Protein AF-A0A839IBA8-F1 (afdb_monomer_lite)

Structure (mmCIF, N/CA/C/O backbone):
data_AF-A0A839IBA8-F1
#
_entry.id   AF-A0A839IBA8-F1
#
loop_
_atom_site.group_PDB
_atom_site.id
_atom_site.type_symbol
_atom_site.label_atom_id
_atom_site.label_alt_id
_atom_site.label_comp_id
_atom_site.label_asym_id
_atom_site.label_entity_id
_atom_site.label_seq_id
_atom_site.pdbx_PDB_ins_code
_atom_site.Cartn_x
_atom_site.Cartn_y
_atom_site.Cartn_z
_atom_site.occupancy
_atom_site.B_iso_or_equiv
_atom_site.auth_seq_id
_atom_site.auth_comp_id
_atom_site.auth_asym_id
_atom_site.auth_atom_id
_atom_site.pdbx_PDB_model_num
ATOM 1 N N . MET A 1 1 ? -115.766 -55.587 79.132 1.00 39.53 1 MET A N 1
ATOM 2 C CA . MET A 1 1 ? -114.301 -55.764 79.047 1.00 39.53 1 MET A CA 1
ATOM 3 C C . MET A 1 1 ? -113.697 -54.434 78.648 1.00 39.53 1 MET A C 1
ATOM 5 O O . MET A 1 1 ? -114.126 -53.863 77.657 1.00 39.53 1 MET A O 1
ATOM 9 N N . SER A 1 2 ? -112.810 -53.914 79.489 1.00 44.91 2 SER A N 1
ATOM 10 C CA . SER A 1 2 ? -112.149 -52.614 79.373 1.00 44.91 2 SER A CA 1
ATOM 11 C C . SER A 1 2 ? -111.052 -52.616 78.312 1.00 44.91 2 SER A C 1
ATOM 13 O O . SER A 1 2 ? -110.230 -53.530 78.306 1.00 44.91 2 SER A O 1
ATOM 15 N N . VAL A 1 3 ? -110.950 -51.541 77.531 1.00 45.12 3 VAL A N 1
ATOM 16 C CA . VAL A 1 3 ? -109.664 -51.106 76.975 1.00 45.12 3 VAL A CA 1
ATOM 17 C C . VAL A 1 3 ? -109.461 -49.658 77.405 1.00 45.12 3 VAL A C 1
ATOM 19 O O . VAL A 1 3 ? -110.112 -48.747 76.907 1.00 45.12 3 VAL A O 1
ATOM 22 N N . LEU A 1 4 ? -108.601 -49.487 78.407 1.00 53.97 4 LEU A N 1
ATOM 23 C CA . LEU A 1 4 ? -107.910 -48.235 78.687 1.00 53.97 4 LEU A CA 1
ATOM 24 C C . LEU A 1 4 ? -106.866 -48.045 77.588 1.00 53.97 4 LEU A C 1
ATOM 26 O O . LEU A 1 4 ? -106.080 -48.962 77.346 1.00 53.97 4 LEU A O 1
ATOM 30 N N . GLN A 1 5 ? -106.790 -46.864 76.983 1.00 45.75 5 GLN A N 1
ATOM 31 C CA . GLN A 1 5 ? -105.544 -46.443 76.358 1.00 45.75 5 GLN A CA 1
ATOM 32 C C . GLN A 1 5 ? -105.326 -44.948 76.549 1.00 45.75 5 GLN A C 1
ATOM 34 O O . GLN A 1 5 ? -106.236 -44.139 76.410 1.00 45.75 5 GLN A O 1
ATOM 39 N N . ALA A 1 6 ? -104.111 -44.672 77.004 1.00 53.81 6 ALA A N 1
ATOM 40 C CA . ALA A 1 6 ? -103.672 -43.491 77.710 1.00 53.81 6 ALA A CA 1
ATOM 41 C C . ALA A 1 6 ? -103.631 -42.229 76.847 1.00 53.81 6 ALA A C 1
ATOM 43 O O . ALA A 1 6 ? -103.144 -42.249 75.716 1.00 53.81 6 ALA A O 1
ATOM 44 N N . ASP A 1 7 ? -104.034 -41.122 77.465 1.00 46.88 7 ASP A N 1
ATOM 45 C CA . ASP A 1 7 ? -103.697 -39.777 77.024 1.00 46.88 7 ASP A CA 1
ATOM 46 C C . ASP A 1 7 ? -102.174 -39.586 77.066 1.00 46.88 7 ASP A C 1
ATOM 48 O O . ASP A 1 7 ? -101.548 -39.622 78.129 1.00 46.88 7 ASP A O 1
ATOM 52 N N . VAL A 1 8 ? -101.565 -39.349 75.904 1.00 58.00 8 VAL A N 1
ATOM 53 C CA . VAL A 1 8 ? -100.200 -38.821 75.818 1.00 58.00 8 VAL A CA 1
ATOM 54 C C . VAL A 1 8 ? -100.295 -37.301 75.924 1.00 58.00 8 VAL A C 1
ATOM 56 O O . VAL A 1 8 ? -100.471 -36.593 74.934 1.00 58.00 8 VAL A O 1
ATOM 59 N N . LEU A 1 9 ? -100.199 -36.791 77.150 1.00 55.75 9 LEU A N 1
ATOM 60 C CA . LEU A 1 9 ? -100.051 -35.362 77.422 1.00 55.75 9 LEU A CA 1
ATOM 61 C C . LEU A 1 9 ? -98.625 -34.923 77.055 1.00 55.75 9 LEU A C 1
ATOM 63 O O . LEU A 1 9 ? -97.690 -35.061 77.843 1.00 55.75 9 LEU A O 1
ATOM 67 N N . ILE A 1 10 ? -98.460 -34.382 75.846 1.00 55.59 10 ILE A N 1
ATOM 68 C CA . ILE A 1 10 ? -97.259 -33.637 75.449 1.00 55.59 10 ILE A CA 1
ATOM 69 C C . ILE A 1 10 ? -97.262 -32.332 76.254 1.00 55.59 10 ILE A C 1
ATOM 71 O O . ILE A 1 10 ? -97.987 -31.395 75.928 1.00 55.59 10 ILE A O 1
ATOM 75 N N . LYS A 1 11 ? -96.511 -32.301 77.361 1.00 55.06 11 LYS A N 1
ATOM 76 C CA . LYS A 1 11 ? -96.562 -31.198 78.331 1.00 55.06 11 LYS A CA 1
ATOM 77 C C . LYS A 1 11 ? -95.602 -30.044 78.032 1.00 55.06 11 LYS A C 1
ATOM 79 O O . LYS A 1 11 ? -95.767 -28.987 78.626 1.00 55.06 11 LYS A O 1
ATOM 84 N N . GLU A 1 12 ? -94.643 -30.177 77.118 1.00 62.97 12 GLU A N 1
ATOM 85 C CA . GLU A 1 12 ? -93.673 -29.098 76.887 1.00 62.97 12 GLU A CA 1
ATOM 86 C C . GLU A 1 12 ? -93.369 -28.904 75.398 1.00 62.97 12 GLU A C 1
ATOM 88 O O . GLU A 1 12 ? -92.996 -29.837 74.687 1.00 62.97 12 GLU A O 1
ATOM 93 N N . LEU A 1 13 ? -93.567 -27.668 74.924 1.00 61.59 13 LEU A N 1
ATOM 94 C CA . LEU A 1 13 ? -93.134 -27.220 73.601 1.00 61.59 13 LEU A CA 1
ATOM 95 C C . LEU A 1 13 ? -91.601 -27.312 73.522 1.00 61.59 13 LEU A C 1
ATOM 97 O O . LEU A 1 13 ? -90.930 -26.877 74.463 1.00 61.59 13 LEU A O 1
ATOM 101 N N . PRO A 1 14 ? -91.023 -27.820 72.419 1.00 59.44 14 PRO A N 1
ATOM 102 C CA . PRO A 1 14 ? -89.578 -27.865 72.271 1.00 59.44 14 PRO A CA 1
ATOM 103 C C . PRO A 1 14 ? -89.031 -26.436 72.246 1.00 59.44 14 PRO A C 1
ATOM 105 O O . PRO A 1 14 ? -89.345 -25.647 71.352 1.00 59.44 14 PRO A O 1
ATOM 108 N N . GLN A 1 15 ? -88.208 -26.094 73.236 1.00 57.22 15 GLN A N 1
ATOM 109 C CA . GLN A 1 15 ? -87.452 -24.849 73.227 1.00 57.22 15 GLN A CA 1
ATOM 110 C C . GLN A 1 15 ? -86.402 -24.947 72.119 1.00 57.22 15 GLN A C 1
ATOM 112 O O . GLN A 1 15 ? -85.376 -25.611 72.264 1.00 57.22 15 GLN A O 1
ATOM 117 N N . ILE A 1 16 ? -86.675 -24.303 70.985 1.00 58.41 16 ILE A N 1
ATOM 118 C CA . ILE A 1 16 ? -85.678 -24.105 69.938 1.00 58.41 16 ILE A CA 1
ATOM 119 C C . ILE A 1 16 ? -84.682 -23.086 70.489 1.00 58.41 16 ILE A C 1
ATOM 121 O O . ILE A 1 16 ? -84.863 -21.876 70.360 1.00 58.41 16 ILE A O 1
ATOM 125 N N . ASN A 1 17 ? -83.631 -23.585 71.134 1.00 51.09 17 ASN A N 1
ATOM 126 C CA . ASN A 1 17 ? -82.451 -22.794 71.436 1.00 51.09 17 ASN A CA 1
ATOM 127 C C . ASN A 1 17 ? -81.769 -22.477 70.107 1.00 51.09 17 ASN A C 1
ATOM 129 O O . ASN A 1 17 ? -80.904 -23.216 69.638 1.00 51.09 17 ASN A O 1
ATOM 133 N N . ILE A 1 18 ? -82.181 -21.376 69.479 1.00 54.78 18 ILE A N 1
ATOM 134 C CA . ILE A 1 18 ? -81.393 -20.749 68.428 1.00 54.78 18 ILE A CA 1
ATOM 135 C C . ILE A 1 18 ? -80.156 -20.207 69.137 1.00 54.78 18 ILE A C 1
ATOM 137 O O . ILE A 1 18 ? -80.133 -19.076 69.622 1.00 54.78 18 ILE A O 1
ATOM 141 N N . ILE A 1 19 ? -79.122 -21.041 69.229 1.00 54.50 19 ILE A N 1
ATOM 142 C CA . ILE A 1 19 ? -77.767 -20.560 69.443 1.00 54.50 19 ILE A CA 1
ATOM 143 C C . ILE A 1 19 ? -77.453 -19.794 68.163 1.00 54.50 19 ILE A C 1
ATOM 145 O O . ILE A 1 19 ? -76.953 -20.349 67.189 1.00 54.50 19 ILE A O 1
ATOM 149 N N . ALA A 1 20 ? -77.813 -18.512 68.134 1.00 52.44 20 ALA A N 1
ATOM 150 C CA . ALA A 1 20 ? -77.268 -17.570 67.179 1.00 52.44 20 ALA A CA 1
ATOM 151 C C . ALA A 1 20 ? -75.802 -17.374 67.565 1.00 52.44 20 ALA A C 1
ATOM 153 O O . ALA A 1 20 ? -75.396 -16.345 68.102 1.00 52.44 20 ALA A O 1
ATOM 154 N N . SER A 1 21 ? -74.990 -18.402 67.331 1.00 54.38 21 SER A N 1
ATOM 155 C CA . SER A 1 21 ? -73.565 -18.236 67.226 1.00 54.38 21 SER A CA 1
ATOM 156 C C . SER A 1 21 ? -73.354 -17.411 65.965 1.00 54.38 21 SER A C 1
ATOM 158 O O . SER A 1 21 ? -73.111 -17.947 64.887 1.00 54.38 21 SER A O 1
ATOM 160 N N . SER A 1 22 ? -73.385 -16.086 66.112 1.00 59.28 22 SER A N 1
ATOM 161 C CA . SER A 1 22 ? -72.461 -15.223 65.381 1.00 59.28 22 SER A CA 1
ATOM 162 C C . SER A 1 22 ? -71.043 -15.626 65.806 1.00 59.28 22 SER A C 1
ATOM 164 O O . SER A 1 22 ? -70.322 -14.878 66.464 1.00 59.28 22 SER A O 1
ATOM 166 N N . GLN A 1 23 ? -70.661 -16.866 65.504 1.00 61.34 23 GLN A N 1
ATOM 167 C CA . GLN A 1 23 ? -69.296 -17.330 65.548 1.00 61.34 23 GLN A CA 1
ATOM 168 C C . GLN A 1 23 ? -68.685 -16.745 64.291 1.00 61.34 23 GLN A C 1
ATOM 170 O O . GLN A 1 23 ? -68.602 -17.393 63.253 1.00 61.34 23 GLN A O 1
ATOM 175 N N . THR A 1 24 ? -68.340 -15.460 64.366 1.00 72.12 24 THR A N 1
ATOM 176 C CA . THR A 1 24 ? -67.363 -14.893 63.452 1.00 72.12 24 THR A CA 1
ATOM 177 C C . THR A 1 24 ? -66.189 -15.855 63.479 1.00 72.12 24 THR A C 1
ATOM 179 O O . THR A 1 24 ? -65.589 -16.066 64.535 1.00 72.12 24 THR A O 1
ATOM 182 N N . ASP A 1 25 ? -65.930 -16.506 62.348 1.00 75.19 25 ASP A N 1
ATOM 183 C CA . ASP A 1 25 ? -64.799 -17.404 62.214 1.00 75.19 25 ASP A CA 1
ATOM 184 C C . ASP A 1 25 ? -63.538 -16.538 62.196 1.00 75.19 25 ASP A C 1
ATOM 186 O O . ASP A 1 25 ? -63.056 -16.071 61.163 1.00 75.19 25 ASP A O 1
ATOM 190 N N . TRP A 1 26 ? -63.050 -16.237 63.396 1.00 80.19 26 TRP A N 1
ATOM 191 C CA . TRP A 1 26 ? -61.862 -15.427 63.617 1.00 80.19 26 TRP A CA 1
ATOM 192 C C . TRP A 1 26 ? -60.618 -16.068 62.998 1.00 80.19 26 TRP A C 1
ATOM 194 O O . TRP A 1 26 ? -59.661 -15.354 62.700 1.00 80.19 26 TRP A O 1
ATOM 204 N N . VAL A 1 27 ? -60.645 -17.383 62.738 1.00 82.88 27 VAL A N 1
ATOM 205 C CA . VAL A 1 27 ? -59.596 -18.079 61.989 1.00 82.88 27 VAL A CA 1
ATOM 206 C C . VAL A 1 27 ? -59.670 -17.692 60.513 1.00 82.88 27 VAL A C 1
ATOM 208 O O . VAL A 1 27 ? -58.649 -17.316 59.937 1.00 82.88 27 VAL A O 1
ATOM 211 N N . ALA A 1 28 ? -60.865 -17.678 59.914 1.00 78.88 28 ALA A N 1
ATOM 212 C CA . ALA A 1 28 ? -61.064 -17.196 58.545 1.00 78.88 28 ALA A CA 1
ATOM 213 C C . ALA A 1 28 ? -60.670 -15.714 58.388 1.00 78.88 28 ALA A C 1
ATOM 215 O O . ALA A 1 28 ? -59.886 -15.382 57.498 1.00 78.88 28 ALA A O 1
ATOM 216 N N . VAL A 1 29 ? -61.119 -14.830 59.288 1.00 81.56 29 VAL A N 1
ATOM 217 C CA . VAL A 1 29 ? -60.754 -13.397 59.258 1.00 81.56 29 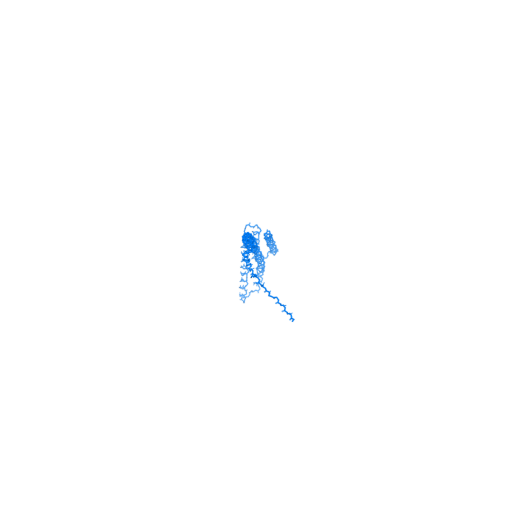VAL A CA 1
ATOM 218 C C . VAL A 1 29 ? -59.244 -13.205 59.445 1.00 81.56 29 VAL A C 1
ATOM 220 O O . VAL A 1 29 ? -58.617 -12.452 58.699 1.00 81.56 29 VAL A O 1
ATOM 223 N N . GLY A 1 30 ? -58.637 -13.920 60.397 1.00 83.94 30 GLY A N 1
ATOM 224 C CA . GLY A 1 30 ? -57.195 -13.878 60.639 1.00 83.94 30 GLY A CA 1
ATOM 225 C C . GLY A 1 30 ? -56.379 -14.378 59.445 1.00 83.94 30 GLY A C 1
ATOM 226 O O . GLY A 1 30 ? -55.385 -13.753 59.080 1.00 83.94 30 GLY A O 1
ATOM 227 N N . SER A 1 31 ? -56.819 -15.454 58.784 1.00 82.69 31 SER A N 1
ATOM 228 C CA . SER A 1 31 ? -56.130 -16.004 57.609 1.00 82.69 31 SER A CA 1
ATOM 229 C C . SER A 1 31 ? -56.098 -15.026 56.430 1.00 82.69 31 SER A C 1
ATOM 231 O O . SER A 1 31 ? -55.038 -14.834 55.840 1.00 82.69 31 SER A O 1
ATOM 233 N N . ILE A 1 32 ? -57.203 -14.325 56.150 1.00 87.56 32 ILE A N 1
ATOM 234 C CA . ILE A 1 32 ? -57.274 -13.314 55.081 1.00 87.56 32 ILE A CA 1
ATOM 235 C C . ILE A 1 32 ? -56.299 -12.163 55.354 1.00 87.56 32 ILE A C 1
ATOM 237 O O . ILE A 1 32 ? -55.601 -11.714 54.444 1.00 87.56 32 ILE A O 1
ATOM 241 N N . LEU A 1 33 ? -56.214 -11.705 56.607 1.00 89.25 33 LEU A N 1
ATOM 242 C CA . LEU A 1 33 ? -55.284 -10.646 57.003 1.00 89.25 33 LEU A CA 1
ATOM 243 C C . LEU A 1 33 ? -53.822 -11.086 56.857 1.00 89.25 33 LEU A C 1
ATOM 245 O O . LEU A 1 33 ? -53.006 -10.323 56.338 1.00 89.25 33 LEU A O 1
ATOM 249 N N . ILE A 1 34 ? -53.495 -12.320 57.252 1.00 90.50 34 ILE A N 1
ATOM 250 C CA . ILE A 1 34 ? -52.153 -12.893 57.080 1.00 90.50 34 ILE A CA 1
ATOM 251 C C . ILE A 1 34 ? -51.803 -12.991 55.593 1.00 90.50 34 ILE A C 1
ATOM 253 O O . ILE A 1 34 ? -50.726 -12.554 55.191 1.00 90.50 34 ILE A O 1
ATOM 257 N N . THR A 1 35 ? -52.706 -13.506 54.756 1.00 91.88 35 THR A N 1
ATOM 258 C CA . THR A 1 35 ? -52.482 -13.587 53.308 1.00 91.88 35 THR A CA 1
ATOM 259 C C . THR A 1 35 ? -52.293 -12.201 52.695 1.00 91.88 35 THR A C 1
ATOM 261 O O . THR A 1 35 ? -51.344 -11.999 51.939 1.00 91.88 35 THR A O 1
ATOM 264 N N . GLY A 1 36 ? -53.131 -11.224 53.058 1.00 91.94 36 GLY A N 1
ATOM 265 C CA . GLY A 1 36 ? -52.997 -9.840 52.598 1.00 91.94 36 GLY A CA 1
ATOM 266 C C . GLY A 1 36 ? -51.647 -9.231 52.981 1.00 91.94 36 GLY A C 1
ATOM 267 O O . GLY A 1 36 ? -50.976 -8.628 52.143 1.00 91.94 36 GLY A O 1
ATOM 268 N N . PHE A 1 37 ? -51.198 -9.463 54.215 1.00 94.25 37 PHE A N 1
ATOM 269 C CA . PHE A 1 37 ? -49.885 -9.022 54.677 1.00 94.25 37 PHE A CA 1
ATOM 270 C C . PHE A 1 37 ? -48.738 -9.678 53.896 1.00 94.25 37 PHE A C 1
ATOM 272 O O . PHE A 1 37 ? -47.826 -8.980 53.454 1.00 94.25 37 PHE A O 1
ATOM 279 N N . VAL A 1 38 ? -48.796 -10.996 53.674 1.00 93.44 38 VAL A N 1
ATOM 280 C CA . VAL A 1 38 ? -47.782 -11.733 52.901 1.00 93.44 38 VAL A CA 1
ATOM 281 C C . VAL A 1 38 ? -47.684 -11.198 51.473 1.00 93.44 38 VAL A C 1
ATOM 283 O O . VAL A 1 38 ? -46.574 -10.956 51.005 1.00 93.44 38 VAL A O 1
ATOM 286 N N . VAL A 1 39 ? -48.816 -10.944 50.808 1.00 94.44 39 VAL A N 1
ATOM 287 C CA . VAL A 1 39 ? -48.847 -10.397 49.440 1.00 94.44 39 VAL A CA 1
ATOM 288 C C . VAL A 1 39 ? -48.260 -8.981 49.383 1.00 94.44 39 VAL A C 1
ATOM 290 O O . VAL A 1 39 ? -47.488 -8.661 48.474 1.00 94.44 39 VAL A O 1
ATOM 293 N N . ILE A 1 40 ? -48.576 -8.121 50.356 1.00 93.69 40 ILE A N 1
ATOM 294 C CA . ILE A 1 40 ? -48.006 -6.765 50.428 1.00 93.69 40 ILE A CA 1
ATOM 295 C C . ILE A 1 40 ? -46.492 -6.846 50.650 1.00 93.69 40 ILE A C 1
ATOM 297 O O . ILE A 1 40 ? -45.724 -6.225 49.911 1.00 93.69 40 ILE A O 1
ATOM 301 N N . ALA A 1 41 ? -46.047 -7.654 51.615 1.00 92.88 41 ALA A N 1
ATOM 302 C CA . ALA A 1 41 ? -44.632 -7.844 51.913 1.00 92.88 41 ALA A CA 1
ATOM 303 C C . ALA A 1 41 ? -43.860 -8.407 50.706 1.00 92.88 41 ALA A C 1
ATOM 305 O O . ALA A 1 41 ? -42.796 -7.887 50.361 1.00 92.88 41 ALA A O 1
ATOM 306 N N . SER A 1 42 ? -44.412 -9.407 50.007 1.00 92.12 42 SER A N 1
ATOM 307 C CA . SER A 1 42 ? -43.800 -9.979 48.803 1.00 92.12 42 SER A CA 1
ATOM 308 C C . SER A 1 42 ? -43.726 -8.973 47.659 1.00 92.12 42 SER A C 1
ATOM 310 O O . SER A 1 42 ? -42.728 -8.938 46.938 1.00 92.12 42 SER A O 1
ATOM 312 N N . THR A 1 43 ? -44.742 -8.122 47.505 1.00 93.94 43 THR A N 1
ATOM 313 C CA . THR A 1 43 ? -44.762 -7.077 46.472 1.00 93.94 43 THR A CA 1
ATOM 314 C C . THR A 1 43 ? -43.686 -6.026 46.747 1.00 93.94 43 THR A C 1
ATOM 316 O O . THR A 1 43 ? -42.911 -5.693 45.851 1.00 93.94 43 THR A O 1
ATOM 319 N N . LEU A 1 44 ? -43.555 -5.566 47.996 1.00 93.19 44 LEU A N 1
ATOM 320 C CA . LEU A 1 44 ? -42.513 -4.612 48.391 1.00 93.19 44 LEU A CA 1
ATOM 321 C C . LEU A 1 44 ? -41.099 -5.192 48.220 1.00 93.19 44 LEU A C 1
ATOM 323 O O . LEU A 1 44 ? -40.210 -4.514 47.699 1.00 93.19 44 LEU A O 1
ATOM 327 N N . MET A 1 45 ? -40.888 -6.458 48.602 1.00 93.19 45 MET A N 1
ATOM 328 C CA . MET A 1 45 ? -39.618 -7.155 48.361 1.00 93.19 45 MET A CA 1
ATOM 329 C C . MET A 1 45 ? -39.319 -7.297 46.867 1.00 93.19 45 MET A C 1
ATOM 331 O O . MET A 1 45 ? -38.189 -7.047 46.447 1.00 93.19 45 MET A O 1
ATOM 335 N N . THR A 1 46 ? -40.326 -7.642 46.060 1.00 94.69 46 THR A N 1
ATOM 336 C CA . THR A 1 46 ? -40.195 -7.753 44.601 1.00 94.69 46 THR A CA 1
ATOM 337 C C . THR A 1 46 ? -39.767 -6.425 43.990 1.00 94.69 46 THR A C 1
ATOM 339 O O . THR A 1 46 ? -38.787 -6.400 43.255 1.00 94.69 46 THR A O 1
ATOM 342 N N . ILE A 1 47 ? -40.412 -5.309 44.345 1.00 92.50 47 ILE A N 1
ATOM 343 C CA . ILE A 1 47 ? -40.051 -3.975 43.832 1.00 92.50 47 ILE A CA 1
ATOM 344 C C . ILE A 1 47 ? -38.599 -3.626 44.186 1.00 92.50 47 ILE A C 1
ATOM 346 O O . ILE A 1 47 ? -37.839 -3.167 43.332 1.00 92.50 47 ILE A O 1
ATOM 350 N N . LYS A 1 48 ? -38.177 -3.885 45.430 1.00 93.69 48 LYS A N 1
ATOM 351 C CA . LYS A 1 48 ? -36.796 -3.630 45.865 1.00 93.69 48 LYS A CA 1
ATOM 352 C C . LYS A 1 48 ? -35.784 -4.474 45.085 1.00 93.69 48 LYS A C 1
ATOM 354 O O . LYS A 1 48 ? -34.748 -3.953 44.670 1.00 93.69 48 LYS A O 1
ATOM 359 N N . ASN A 1 49 ? -36.082 -5.755 44.875 1.00 93.19 49 ASN A N 1
ATOM 360 C CA . ASN A 1 49 ? -35.219 -6.657 44.118 1.00 93.19 49 ASN A CA 1
ATOM 361 C C . ASN A 1 49 ? -35.155 -6.263 42.640 1.00 93.19 49 ASN A C 1
ATOM 363 O O . ASN A 1 49 ? -34.058 -6.177 42.102 1.00 93.19 49 ASN A O 1
ATOM 367 N N . VAL A 1 50 ? -36.290 -5.933 42.016 1.00 92.88 50 VAL A N 1
ATOM 368 C CA . VAL A 1 50 ? -36.355 -5.457 40.625 1.00 92.88 50 VAL A CA 1
ATOM 369 C C . VAL A 1 50 ? -35.530 -4.187 40.444 1.00 92.88 50 VAL A C 1
ATOM 371 O O . VAL A 1 50 ? -34.722 -4.130 39.524 1.00 92.88 50 VAL A O 1
ATOM 374 N N . ASN A 1 51 ? -35.644 -3.204 41.343 1.00 93.81 51 ASN A N 1
ATOM 375 C CA . ASN A 1 51 ? -34.845 -1.976 41.267 1.00 93.81 51 ASN A CA 1
ATOM 376 C C . ASN A 1 51 ? -33.340 -2.260 41.370 1.00 93.81 51 ASN A C 1
ATOM 378 O O . ASN A 1 51 ? -32.554 -1.723 40.589 1.00 93.81 51 ASN A O 1
ATOM 382 N N . LYS A 1 52 ? -32.935 -3.144 42.291 1.00 93.69 52 LYS A N 1
ATOM 383 C CA . LYS A 1 52 ? -31.536 -3.571 42.423 1.00 93.69 52 LYS A CA 1
ATOM 384 C C . LYS A 1 52 ? -31.048 -4.290 41.160 1.00 93.69 52 LYS A C 1
ATOM 386 O O . LYS A 1 52 ? -29.960 -3.992 40.676 1.00 93.69 52 LYS A O 1
ATOM 391 N N . THR A 1 53 ? -31.852 -5.194 40.602 1.00 91.94 53 THR A N 1
ATOM 392 C CA . THR A 1 53 ? -31.531 -5.909 39.359 1.00 91.94 53 THR A CA 1
ATOM 393 C C . THR A 1 53 ? -31.454 -4.960 38.165 1.00 91.94 53 THR A C 1
ATOM 395 O O . THR A 1 53 ? -30.534 -5.085 37.367 1.00 91.94 53 THR A O 1
ATOM 398 N N . MET A 1 54 ? -32.354 -3.979 38.049 1.00 90.50 54 MET A N 1
ATOM 399 C CA . MET A 1 54 ? -32.305 -2.971 36.986 1.00 90.50 54 MET A CA 1
ATOM 400 C C . MET A 1 54 ? -31.040 -2.118 37.067 1.00 90.50 54 MET A C 1
ATOM 402 O O . MET A 1 54 ? -30.444 -1.823 36.035 1.00 90.50 54 MET A O 1
ATOM 406 N N . GLN A 1 55 ? -30.612 -1.736 38.272 1.00 93.81 55 GLN A N 1
ATOM 407 C CA . GLN A 1 55 ? -29.361 -1.003 38.448 1.00 93.81 55 GLN A CA 1
ATOM 408 C C . GLN A 1 55 ? -28.157 -1.847 38.009 1.00 93.81 55 GLN A C 1
ATOM 410 O O . GLN A 1 55 ? -27.351 -1.384 37.208 1.00 93.81 55 GLN A O 1
ATOM 415 N N . GLN A 1 56 ? -28.088 -3.108 38.442 1.00 93.06 56 GLN A N 1
ATOM 416 C CA . GLN A 1 56 ? -27.026 -4.030 38.029 1.00 93.06 56 GLN A CA 1
ATOM 417 C C . GLN A 1 56 ? -27.027 -4.275 36.514 1.00 93.06 56 GLN A C 1
ATOM 419 O O . GLN A 1 56 ? -25.973 -4.313 35.892 1.00 93.06 56 GLN A O 1
ATOM 424 N N . GLN A 1 57 ? -28.203 -4.409 35.894 1.00 90.38 57 GLN A N 1
ATOM 425 C CA . GLN A 1 57 ? -28.317 -4.554 34.442 1.00 90.38 57 GLN A CA 1
ATOM 426 C C . GLN A 1 57 ? -27.870 -3.298 33.692 1.00 90.38 57 GLN A C 1
ATOM 428 O O . GLN A 1 57 ? -27.276 -3.429 32.627 1.00 90.38 57 GLN A O 1
ATOM 433 N N . ARG A 1 58 ? -28.125 -2.098 34.231 1.00 91.44 58 ARG A N 1
ATOM 434 C CA . ARG A 1 58 ? -27.625 -0.841 33.654 1.00 91.44 58 ARG A CA 1
ATOM 435 C C . ARG A 1 58 ? -26.107 -0.767 33.712 1.00 91.44 58 ARG A C 1
ATOM 437 O O . ARG A 1 58 ? -25.494 -0.537 32.680 1.00 91.44 58 ARG A O 1
ATOM 444 N N . GLU A 1 59 ? -25.516 -1.027 34.876 1.00 94.69 59 GLU A N 1
ATOM 445 C CA . GLU A 1 59 ? -24.058 -1.035 35.055 1.00 94.69 59 GLU A CA 1
ATOM 446 C C . GLU A 1 59 ? -23.393 -2.054 34.111 1.00 94.69 59 GLU A C 1
ATOM 448 O O . GLU A 1 59 ? -22.462 -1.714 33.383 1.00 94.69 59 GLU A O 1
ATOM 453 N N . LEU A 1 60 ? -23.944 -3.271 34.021 1.00 94.12 60 LEU A N 1
ATOM 454 C CA . LEU A 1 60 ? -23.470 -4.299 33.088 1.00 94.12 60 LEU A CA 1
ATOM 455 C C . LEU A 1 60 ? -23.652 -3.904 31.616 1.00 94.12 60 LEU A C 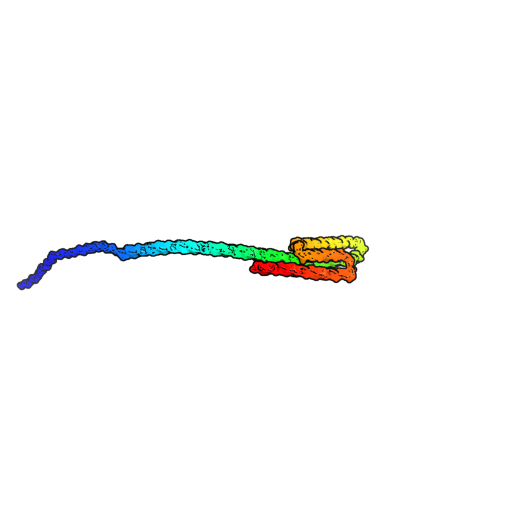1
ATOM 457 O O . LEU A 1 60 ? -22.808 -4.234 30.784 1.00 94.12 60 LEU A O 1
ATOM 461 N N . ALA A 1 61 ? -24.751 -3.234 31.263 1.00 93.31 61 ALA A N 1
ATOM 462 C CA . ALA A 1 61 ? -24.979 -2.756 29.902 1.00 93.31 61 ALA A CA 1
ATOM 463 C C . ALA A 1 61 ? -24.001 -1.634 29.529 1.00 93.31 61 ALA A C 1
ATOM 465 O O . ALA A 1 61 ? -23.486 -1.621 28.415 1.00 93.31 61 ALA A O 1
ATOM 466 N N . GLU A 1 62 ? -23.704 -0.721 30.454 1.00 95.19 62 GLU A N 1
ATOM 467 C CA . GLU A 1 62 ? -22.711 0.336 30.255 1.00 95.19 62 GLU A CA 1
ATOM 468 C C . GLU A 1 62 ? -21.299 -0.231 30.095 1.00 95.19 62 GLU A C 1
ATOM 470 O O . GLU A 1 62 ? -20.581 0.170 29.179 1.00 95.19 62 GLU A O 1
ATOM 475 N N . GLU A 1 63 ? -20.911 -1.190 30.937 1.00 95.06 63 GLU A N 1
ATOM 476 C CA . GLU A 1 63 ? -19.622 -1.875 30.831 1.00 95.06 63 GLU A CA 1
ATOM 477 C C . GLU A 1 63 ? -19.500 -2.628 29.500 1.00 95.06 63 GLU A C 1
ATOM 479 O O . GLU A 1 63 ? -18.510 -2.465 28.785 1.00 95.06 63 GLU A O 1
ATOM 484 N N . ARG A 1 64 ? -20.539 -3.376 29.103 1.00 93.06 64 ARG A N 1
ATOM 485 C CA . ARG A 1 64 ? -20.576 -4.056 27.800 1.00 93.06 64 ARG A CA 1
ATOM 486 C C . ARG A 1 64 ? -20.480 -3.083 26.636 1.00 93.06 64 ARG A C 1
ATOM 488 O O . ARG A 1 64 ? -1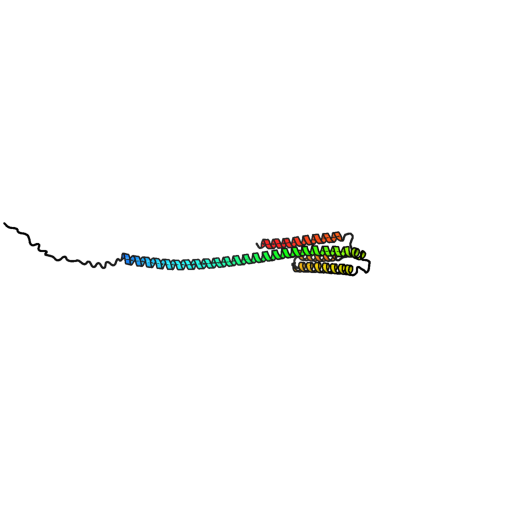9.674 -3.317 25.745 1.00 93.06 64 ARG A O 1
ATOM 495 N N . ASN A 1 65 ? -21.238 -1.989 26.665 1.00 94.19 65 ASN A N 1
ATOM 496 C CA . ASN A 1 65 ? -21.179 -0.970 25.619 1.00 94.19 65 ASN A CA 1
ATOM 497 C C . ASN A 1 65 ? -19.775 -0.363 25.512 1.00 94.19 65 ASN A C 1
ATOM 499 O O . ASN A 1 65 ? -19.289 -0.138 24.407 1.00 94.19 65 ASN A O 1
ATOM 503 N N . ARG A 1 66 ? -19.093 -0.110 26.638 1.00 94.69 66 ARG A N 1
ATOM 504 C CA . ARG A 1 66 ? -17.709 0.391 26.623 1.00 94.69 66 ARG A CA 1
ATOM 505 C C . ARG A 1 66 ? -16.752 -0.614 25.994 1.00 94.69 66 ARG A C 1
ATOM 507 O O . ARG A 1 66 ? -16.010 -0.238 25.090 1.00 94.69 66 ARG A O 1
ATOM 514 N N . LEU A 1 67 ? -16.811 -1.874 26.422 1.00 93.50 67 LEU A N 1
ATOM 515 C CA . LEU A 1 67 ? -15.987 -2.947 25.863 1.00 93.50 67 LEU A CA 1
ATOM 516 C C . LEU A 1 67 ? -16.257 -3.154 24.367 1.00 93.50 67 LEU A C 1
ATOM 518 O O . LEU A 1 67 ? -15.327 -3.356 23.592 1.00 93.50 67 LEU A O 1
ATOM 522 N N . GLU A 1 68 ? -17.516 -3.062 23.942 1.00 92.81 68 GLU A N 1
ATOM 523 C CA . GLU A 1 68 ? -17.910 -3.179 22.538 1.00 92.81 68 GLU A CA 1
ATOM 524 C C . GLU A 1 68 ? -17.390 -2.007 21.699 1.00 92.81 68 GLU A C 1
ATOM 526 O O . GLU A 1 68 ? -16.853 -2.220 20.614 1.00 92.81 68 GLU A O 1
ATOM 531 N N . ILE A 1 69 ? -17.459 -0.776 22.217 1.00 93.44 69 ILE A N 1
ATOM 532 C CA . ILE A 1 69 ? -16.876 0.401 21.561 1.00 93.44 69 ILE A CA 1
ATOM 533 C C . ILE A 1 69 ? -15.355 0.260 21.444 1.00 93.44 69 ILE A C 1
ATOM 535 O O . ILE A 1 69 ? -14.790 0.579 20.398 1.00 93.44 69 ILE A O 1
ATOM 539 N N . GLU A 1 70 ? -14.672 -0.191 22.496 1.00 91.88 70 GLU A N 1
ATOM 540 C CA . GLU A 1 70 ? -13.221 -0.400 22.470 1.00 91.88 70 GLU A CA 1
ATOM 541 C C . GLU A 1 70 ? -12.824 -1.483 21.468 1.00 91.88 70 GLU A C 1
ATOM 543 O O . GLU A 1 70 ? -11.930 -1.262 20.648 1.00 91.88 70 GLU A O 1
ATOM 548 N N . LYS A 1 71 ? -13.534 -2.614 21.472 1.00 90.69 71 LYS A N 1
ATOM 549 C CA . LYS A 1 71 ? -13.345 -3.691 20.501 1.00 90.69 71 LYS A CA 1
ATOM 550 C C . LYS A 1 71 ? -13.576 -3.206 19.069 1.00 90.69 71 LYS A C 1
ATOM 552 O O . LYS A 1 71 ? -12.716 -3.401 18.217 1.00 90.69 71 LYS A O 1
ATOM 557 N N . SER A 1 72 ? -14.680 -2.508 18.824 1.00 91.56 72 SER A N 1
ATOM 558 C CA . SER A 1 72 ? -15.010 -1.941 17.513 1.00 91.56 72 SER A CA 1
ATOM 559 C C . SER A 1 72 ? -13.927 -0.973 17.023 1.00 91.56 72 SER A C 1
ATOM 561 O O . SER A 1 72 ? -13.489 -1.049 15.877 1.00 91.56 72 SER A O 1
ATOM 563 N N . LYS A 1 73 ? -13.403 -0.105 17.900 1.00 91.00 73 LYS A N 1
ATOM 564 C CA . LYS A 1 73 ? -12.289 0.797 17.559 1.00 91.00 73 LYS A CA 1
ATOM 565 C C . LYS A 1 73 ? -11.031 0.030 17.156 1.00 91.00 73 LYS A C 1
ATOM 567 O O . LYS A 1 73 ? -10.413 0.393 16.156 1.00 91.00 73 LYS A O 1
ATOM 572 N N . LYS A 1 74 ? -10.654 -1.005 17.914 1.00 89.94 74 LYS A N 1
ATOM 573 C CA . LYS A 1 74 ? -9.501 -1.858 17.586 1.00 89.94 74 LYS A CA 1
ATOM 574 C C . LYS A 1 74 ? -9.681 -2.524 16.222 1.00 89.94 74 LYS A C 1
ATOM 576 O O . LYS A 1 74 ? -8.804 -2.398 15.373 1.00 89.94 74 LYS A O 1
ATOM 581 N N . GLU A 1 75 ? -10.844 -3.126 15.978 1.00 90.62 75 GLU A N 1
ATOM 582 C CA . GLU A 1 75 ? -11.170 -3.780 14.705 1.00 90.62 75 GLU A CA 1
ATOM 583 C C . GLU A 1 75 ? -11.114 -2.802 13.521 1.00 90.62 75 GLU A C 1
ATOM 585 O O . GLU A 1 75 ? -10.531 -3.114 12.482 1.00 90.62 75 GLU A O 1
ATOM 590 N N . VAL A 1 76 ? -11.663 -1.591 13.669 1.00 92.38 76 VAL A N 1
ATOM 591 C CA . VAL A 1 76 ? -11.605 -0.553 12.625 1.00 92.38 76 VAL A CA 1
ATOM 592 C C . VAL A 1 76 ? -10.160 -0.146 12.328 1.00 92.38 76 VAL A C 1
ATOM 594 O O . VAL A 1 76 ? -9.787 -0.020 11.161 1.00 92.38 76 VAL A O 1
ATOM 597 N N . ILE A 1 77 ? -9.329 0.042 13.355 1.00 91.12 77 ILE A N 1
ATOM 598 C CA . ILE A 1 77 ? -7.918 0.407 13.174 1.00 91.12 77 ILE A CA 1
ATOM 599 C C . ILE A 1 77 ? -7.149 -0.728 12.488 1.00 91.12 77 ILE A C 1
ATOM 601 O O . ILE A 1 77 ? -6.427 -0.463 11.523 1.00 91.12 77 ILE A O 1
ATOM 605 N N . ALA A 1 78 ? -7.327 -1.972 12.936 1.00 90.56 78 ALA A N 1
ATOM 606 C CA . ALA A 1 78 ? -6.691 -3.144 12.343 1.00 90.56 78 ALA A CA 1
ATOM 607 C C . ALA A 1 78 ? -7.078 -3.303 10.863 1.00 90.56 78 ALA A C 1
ATOM 609 O O . ALA A 1 78 ? -6.204 -3.441 10.006 1.00 90.56 78 ALA A O 1
ATOM 610 N N . ASN A 1 79 ? -8.368 -3.168 10.538 1.00 93.38 79 ASN A N 1
ATOM 611 C CA . ASN A 1 79 ? -8.862 -3.225 9.161 1.00 93.38 79 ASN A CA 1
ATOM 612 C C . ASN A 1 79 ? -8.285 -2.102 8.288 1.00 93.38 79 ASN A C 1
ATOM 614 O O . ASN A 1 79 ? -7.824 -2.358 7.175 1.00 93.38 79 ASN A O 1
ATOM 618 N N . ASN A 1 80 ? -8.249 -0.865 8.790 1.00 94.06 80 ASN A N 1
ATOM 619 C CA . ASN A 1 80 ? -7.665 0.263 8.059 1.00 94.06 80 ASN A CA 1
ATOM 620 C C . ASN A 1 80 ? -6.171 0.050 7.778 1.00 94.06 80 ASN A C 1
ATOM 622 O O . ASN A 1 80 ? -5.711 0.301 6.663 1.00 94.06 80 ASN A O 1
ATOM 626 N N . ARG A 1 81 ? -5.418 -0.463 8.757 1.00 93.75 81 ARG A N 1
ATOM 627 C CA . ARG A 1 81 ? -3.994 -0.789 8.590 1.00 93.75 81 ARG A CA 1
ATOM 628 C C . ARG A 1 81 ? -3.784 -1.938 7.611 1.00 93.75 81 ARG A C 1
ATOM 630 O O . ARG A 1 81 ? -2.911 -1.846 6.754 1.00 93.75 81 ARG A O 1
ATOM 637 N N . GLN A 1 82 ? -4.606 -2.984 7.669 1.00 94.00 82 GLN A N 1
ATOM 638 C CA . GLN A 1 82 ? -4.538 -4.090 6.714 1.00 94.00 82 GLN A CA 1
ATOM 639 C C . GLN A 1 82 ? -4.820 -3.620 5.278 1.00 94.00 82 GLN A C 1
ATOM 641 O O . GLN A 1 82 ? -4.123 -4.022 4.343 1.00 94.00 82 GLN A O 1
ATOM 646 N N . ASN A 1 83 ? -5.801 -2.732 5.103 1.00 96.12 83 ASN A N 1
ATOM 647 C CA . ASN A 1 83 ? -6.108 -2.112 3.815 1.00 96.12 83 ASN A CA 1
ATOM 648 C C . ASN A 1 83 ? -4.942 -1.261 3.305 1.00 96.12 83 ASN A C 1
ATOM 650 O O . ASN A 1 83 ? -4.597 -1.345 2.125 1.00 96.12 83 ASN A O 1
ATOM 654 N N . TRP A 1 84 ? -4.300 -0.492 4.186 1.00 96.69 84 TRP A N 1
ATOM 655 C CA . TRP A 1 84 ? -3.094 0.265 3.852 1.00 96.69 84 TRP A CA 1
ATOM 656 C C . TRP A 1 84 ? -1.939 -0.660 3.430 1.00 96.69 84 TRP A C 1
ATOM 658 O O . TRP A 1 84 ? -1.380 -0.458 2.354 1.00 96.69 84 TRP A O 1
ATOM 668 N N . ILE A 1 85 ? -1.656 -1.728 4.192 1.00 96.00 85 ILE A N 1
ATOM 669 C CA . ILE A 1 85 ? -0.635 -2.749 3.872 1.00 96.00 85 ILE A CA 1
ATOM 670 C C . ILE A 1 85 ? -0.881 -3.341 2.480 1.00 96.00 85 ILE A C 1
ATOM 672 O O . ILE A 1 85 ? 0.039 -3.449 1.668 1.00 96.00 85 ILE A O 1
ATOM 676 N N . ASN A 1 86 ? -2.125 -3.733 2.194 1.00 96.56 86 ASN A N 1
ATOM 677 C CA . ASN A 1 86 ? -2.488 -4.337 0.914 1.00 96.56 86 ASN A CA 1
ATOM 678 C C . ASN A 1 86 ? -2.365 -3.336 -0.242 1.00 96.56 86 ASN A C 1
ATOM 680 O O . ASN A 1 86 ? -1.858 -3.697 -1.302 1.00 96.56 86 ASN A O 1
ATOM 684 N N . SER A 1 87 ? -2.770 -2.084 -0.023 1.00 97.88 87 SER A N 1
ATOM 685 C CA . SER A 1 87 ? -2.687 -1.019 -1.029 1.00 97.88 87 SER A CA 1
ATOM 686 C C . SER A 1 87 ? -1.240 -0.661 -1.360 1.00 97.88 87 SER A C 1
ATOM 688 O O . SER A 1 87 ? -0.892 -0.545 -2.535 1.00 97.88 87 SER A O 1
ATOM 690 N N . LEU A 1 88 ? -0.377 -0.543 -0.346 1.00 98.00 88 LEU A N 1
ATOM 691 C CA . LEU A 1 88 ? 1.048 -0.287 -0.545 1.00 98.00 88 LEU A CA 1
ATOM 692 C C . LEU A 1 88 ? 1.712 -1.452 -1.289 1.00 98.00 88 LEU A C 1
ATOM 694 O O . LEU A 1 88 ? 2.420 -1.219 -2.264 1.00 98.00 88 LEU A O 1
ATOM 698 N N . ARG A 1 89 ? 1.430 -2.703 -0.894 1.00 97.88 89 ARG A N 1
ATOM 699 C CA . ARG A 1 89 ? 1.957 -3.897 -1.576 1.00 97.88 89 ARG A CA 1
ATOM 700 C C . ARG A 1 89 ? 1.574 -3.925 -3.057 1.00 97.88 89 ARG A C 1
ATOM 702 O O . ARG A 1 89 ? 2.437 -4.178 -3.890 1.00 97.88 89 ARG A O 1
ATOM 709 N N . ALA A 1 90 ? 0.304 -3.670 -3.370 1.00 98.38 90 ALA A N 1
ATOM 710 C CA . ALA A 1 90 ? -0.174 -3.633 -4.750 1.00 98.38 90 ALA A CA 1
ATOM 711 C C . ALA A 1 90 ? 0.506 -2.509 -5.544 1.00 98.38 90 ALA A C 1
ATOM 713 O O . ALA A 1 90 ? 1.077 -2.764 -6.595 1.00 98.38 90 ALA A O 1
ATOM 714 N N . THR A 1 91 ? 0.546 -1.294 -4.988 1.00 98.50 91 THR A N 1
ATOM 715 C CA . THR A 1 91 ? 1.134 -0.132 -5.675 1.00 98.50 91 THR A CA 1
ATOM 716 C C . THR A 1 91 ? 2.633 -0.316 -5.941 1.00 98.50 91 THR A C 1
ATOM 718 O O . THR A 1 91 ? 3.112 0.071 -7.002 1.00 98.50 91 THR A O 1
ATOM 721 N N . VAL A 1 92 ? 3.384 -0.927 -5.015 1.00 98.56 92 VAL A N 1
ATOM 722 C CA . VAL A 1 92 ? 4.807 -1.252 -5.231 1.00 98.56 92 VAL A CA 1
ATOM 723 C C . VAL A 1 92 ? 4.979 -2.310 -6.320 1.00 98.56 92 VAL A C 1
ATOM 725 O O . VAL A 1 92 ? 5.854 -2.160 -7.166 1.00 98.56 92 VAL A O 1
ATOM 728 N N . ALA A 1 93 ? 4.143 -3.352 -6.341 1.00 98.38 93 ALA A N 1
ATOM 729 C CA . ALA A 1 93 ? 4.191 -4.365 -7.396 1.00 98.38 93 ALA A CA 1
ATOM 730 C C . ALA A 1 93 ? 3.882 -3.762 -8.778 1.00 98.38 93 ALA A C 1
ATOM 732 O O . ALA A 1 93 ? 4.600 -4.029 -9.741 1.00 98.38 93 ALA A O 1
ATOM 733 N N . ASP A 1 94 ? 2.868 -2.897 -8.856 1.00 98.62 94 ASP A N 1
ATOM 734 C CA . ASP A 1 94 ? 2.518 -2.175 -10.081 1.00 98.62 94 ASP A CA 1
ATOM 735 C C . ASP A 1 94 ? 3.664 -1.256 -10.525 1.00 98.62 94 ASP A C 1
ATOM 737 O O . ASP A 1 94 ? 3.994 -1.206 -11.710 1.00 98.62 94 ASP A O 1
ATOM 741 N N . TYR A 1 95 ? 4.316 -0.563 -9.583 1.00 98.62 95 TYR A N 1
ATOM 742 C CA . TYR A 1 95 ? 5.480 0.275 -9.872 1.00 98.62 95 TYR A CA 1
ATOM 743 C C . TYR A 1 95 ? 6.638 -0.544 -10.449 1.00 98.62 95 TYR A C 1
ATOM 745 O O . TYR A 1 95 ? 7.198 -0.162 -11.473 1.00 98.62 95 TYR A O 1
ATOM 753 N N . ILE A 1 96 ? 6.961 -1.688 -9.837 1.00 98.31 96 ILE A N 1
ATOM 754 C CA . ILE A 1 96 ? 8.005 -2.602 -10.322 1.00 98.31 96 ILE A CA 1
ATOM 755 C C . ILE A 1 96 ? 7.688 -3.078 -11.747 1.00 98.31 96 ILE A C 1
ATOM 757 O O . ILE A 1 96 ? 8.560 -3.077 -12.615 1.00 98.31 96 ILE A O 1
ATOM 761 N N . ALA A 1 97 ? 6.437 -3.442 -12.025 1.00 98.19 97 ALA A N 1
ATOM 762 C CA . ALA A 1 97 ? 6.039 -3.860 -13.364 1.00 98.19 97 ALA A CA 1
ATOM 763 C C . ALA A 1 97 ? 6.136 -2.709 -14.382 1.00 98.19 97 ALA A C 1
ATOM 765 O O . ALA A 1 97 ? 6.629 -2.905 -15.493 1.00 98.19 97 ALA A O 1
ATOM 766 N N . SER A 1 98 ? 5.679 -1.509 -14.017 1.00 98.19 98 SER A N 1
ATOM 767 C CA . SER A 1 98 ? 5.721 -0.328 -14.887 1.00 98.19 98 SER A CA 1
ATOM 768 C C . SER A 1 98 ? 7.162 0.106 -15.179 1.00 98.19 98 SER A C 1
ATOM 770 O O . SER A 1 98 ? 7.513 0.355 -16.332 1.00 98.19 98 SER A O 1
ATOM 772 N N . ILE A 1 99 ? 8.047 0.082 -14.178 1.00 97.25 99 ILE A N 1
ATOM 773 C CA . ILE A 1 99 ? 9.440 0.493 -14.363 1.00 97.25 99 ILE A CA 1
ATOM 774 C C . ILE A 1 99 ? 10.252 -0.501 -15.199 1.00 97.25 99 ILE A C 1
ATOM 776 O O . ILE A 1 99 ? 11.103 -0.087 -15.980 1.00 97.25 99 ILE A O 1
ATOM 780 N N . GLN A 1 100 ? 9.943 -1.799 -15.124 1.00 95.50 100 GLN A N 1
ATOM 781 C CA . GLN A 1 100 ? 10.515 -2.805 -16.025 1.00 95.50 100 GLN A CA 1
ATOM 782 C C . GLN A 1 100 ? 10.086 -2.596 -17.483 1.00 95.50 100 GLN A C 1
ATOM 784 O O . GLN A 1 100 ? 10.898 -2.771 -18.394 1.00 95.50 100 GLN A O 1
ATOM 789 N N . LYS A 1 101 ? 8.827 -2.201 -17.723 1.00 95.38 101 LYS A N 1
ATOM 790 C CA . LYS A 1 101 ? 8.366 -1.839 -19.074 1.00 95.38 101 LYS A CA 1
ATOM 791 C C . LYS A 1 101 ? 9.110 -0.612 -19.588 1.00 95.38 101 LYS A C 1
ATOM 793 O O . LYS A 1 101 ? 9.631 -0.663 -20.701 1.00 95.38 101 LYS A O 1
ATOM 798 N N . LEU A 1 102 ? 9.200 0.435 -18.762 1.00 95.75 102 LEU A N 1
ATOM 799 C CA . LEU A 1 102 ? 9.932 1.656 -19.087 1.00 95.75 102 LEU A CA 1
ATOM 800 C C . LEU A 1 102 ? 11.385 1.335 -19.451 1.00 95.75 102 LEU A C 1
ATOM 802 O O . LEU A 1 102 ? 11.829 1.700 -20.533 1.00 95.75 102 LEU A O 1
ATOM 806 N N . ASP A 1 103 ? 12.091 0.579 -18.608 1.00 93.81 103 ASP A N 1
ATOM 807 C CA . ASP A 1 103 ? 13.478 0.164 -18.841 1.00 93.81 103 ASP A CA 1
ATOM 808 C C . ASP A 1 103 ? 13.647 -0.584 -20.175 1.00 93.81 103 ASP A C 1
ATOM 810 O O . ASP A 1 103 ? 14.486 -0.234 -21.012 1.00 93.81 103 ASP A O 1
ATOM 814 N N . SER A 1 104 ? 12.789 -1.577 -20.425 1.00 91.50 104 SER A N 1
ATOM 815 C CA . SER A 1 104 ? 12.807 -2.362 -21.661 1.00 91.50 104 SER A CA 1
ATOM 816 C C . SER A 1 104 ? 12.556 -1.495 -22.898 1.00 91.50 104 SER A C 1
ATOM 818 O O . SER A 1 104 ? 13.236 -1.631 -23.924 1.00 91.50 104 SER A O 1
ATOM 820 N N . HIS A 1 105 ? 11.588 -0.582 -22.831 1.00 92.19 105 HIS A N 1
ATOM 821 C CA . HIS A 1 105 ? 11.265 0.315 -23.934 1.00 92.19 105 HIS A CA 1
ATOM 822 C C . HIS A 1 105 ? 12.362 1.345 -24.182 1.00 92.19 105 HIS A C 1
ATOM 824 O O . HIS A 1 105 ? 12.735 1.529 -25.342 1.00 92.19 105 HIS A O 1
ATOM 830 N N . THR A 1 106 ? 12.939 1.927 -23.131 1.00 91.69 106 THR A N 1
ATOM 831 C CA . THR A 1 106 ? 14.086 2.837 -23.216 1.00 91.69 106 THR A CA 1
ATOM 832 C C . THR A 1 106 ? 15.272 2.158 -23.904 1.00 91.69 106 THR A C 1
ATOM 834 O O . THR A 1 106 ? 15.767 2.664 -24.914 1.00 91.69 106 THR A O 1
ATOM 837 N N . LYS A 1 107 ? 15.680 0.971 -23.434 1.00 89.06 107 LYS A N 1
ATOM 838 C CA . LYS A 1 107 ? 16.863 0.251 -23.941 1.00 89.06 107 LYS A CA 1
ATOM 839 C C . LYS A 1 107 ? 16.682 -0.306 -25.353 1.00 89.06 107 LYS A C 1
ATOM 841 O O . LYS A 1 107 ? 17.633 -0.369 -26.127 1.00 89.06 107 LYS A O 1
ATOM 846 N N . THR A 1 108 ? 15.465 -0.707 -25.728 1.00 88.19 108 THR A N 1
ATOM 847 C CA . THR A 1 108 ? 15.187 -1.247 -27.075 1.00 88.19 108 THR A CA 1
ATOM 848 C C . THR A 1 108 ? 14.836 -0.175 -28.108 1.00 88.19 108 THR A C 1
ATOM 850 O O . THR A 1 108 ? 14.731 -0.489 -29.298 1.00 88.19 108 THR A O 1
ATOM 853 N N . ARG A 1 109 ? 14.661 1.086 -27.689 1.00 88.75 109 ARG A N 1
ATOM 854 C CA . ARG A 1 109 ? 14.213 2.194 -28.544 1.00 88.75 109 ARG A CA 1
ATOM 855 C C . ARG A 1 109 ? 15.104 2.392 -29.762 1.00 88.75 109 ARG A C 1
ATOM 857 O O . ARG A 1 109 ? 14.594 2.428 -30.876 1.00 88.75 109 ARG A O 1
ATOM 864 N N . GLU A 1 110 ? 16.417 2.506 -29.578 1.00 86.31 110 GLU A N 1
ATOM 865 C CA . GLU A 1 110 ? 17.342 2.794 -30.684 1.00 86.31 110 GLU A CA 1
ATOM 866 C C . GLU A 1 110 ? 17.356 1.671 -31.729 1.00 86.31 110 GLU A C 1
ATOM 868 O O . GLU A 1 110 ? 17.315 1.933 -32.934 1.00 86.31 110 GLU A O 1
ATOM 873 N N . ALA A 1 111 ? 17.329 0.414 -31.276 1.00 85.75 111 ALA A N 1
ATOM 874 C CA . ALA A 1 111 ? 17.234 -0.747 -32.154 1.00 85.75 111 ALA A CA 1
ATOM 875 C C . ALA A 1 111 ? 15.912 -0.756 -32.944 1.00 85.75 111 ALA A C 1
ATOM 877 O O . ALA A 1 111 ? 15.919 -0.999 -34.153 1.00 85.75 111 ALA A O 1
ATOM 878 N N . LYS A 1 112 ? 14.787 -0.430 -32.286 1.00 86.69 112 LYS A N 1
ATOM 879 C CA . LYS A 1 112 ? 13.467 -0.297 -32.927 1.00 86.69 112 LYS A CA 1
ATOM 880 C C . LYS A 1 112 ? 13.421 0.863 -33.922 1.00 86.69 112 LYS A C 1
ATOM 882 O O . LYS A 1 112 ? 12.858 0.707 -34.992 1.00 86.69 112 LYS A O 1
ATOM 887 N N . LEU A 1 113 ? 14.023 2.009 -33.615 1.00 87.38 113 LEU A N 1
ATOM 888 C CA . LEU A 1 113 ? 14.071 3.147 -34.541 1.00 87.38 113 LEU A CA 1
ATOM 889 C C . LEU A 1 113 ? 14.972 2.852 -35.747 1.00 87.38 113 LEU A C 1
ATOM 891 O O . LEU A 1 113 ? 14.632 3.182 -36.882 1.00 87.38 113 LEU A O 1
ATOM 895 N N . SER A 1 114 ? 16.096 2.169 -35.524 1.00 86.50 114 SER A N 1
ATOM 896 C CA . SER A 1 114 ? 17.049 1.811 -36.579 1.00 86.50 114 SER A CA 1
ATOM 897 C C . SER A 1 114 ? 16.484 0.834 -37.612 1.00 86.50 114 SER A C 1
ATOM 899 O O . SER A 1 114 ? 16.948 0.839 -38.755 1.00 86.50 114 SER A O 1
ATOM 901 N N . SER A 1 115 ? 15.488 0.020 -37.250 1.00 85.31 115 SER A N 1
ATOM 902 C CA . SER A 1 115 ? 14.798 -0.880 -38.184 1.00 85.31 115 SER A CA 1
ATOM 903 C C . SER A 1 115 ? 13.725 -0.181 -39.033 1.00 85.31 115 SER A C 1
ATOM 905 O O . SER A 1 115 ? 13.267 -0.756 -40.018 1.00 85.31 115 SER A O 1
ATOM 907 N N . LEU A 1 116 ? 13.371 1.071 -38.715 1.00 85.75 116 LEU A N 1
ATOM 908 C CA . LEU A 1 116 ? 12.279 1.831 -39.339 1.00 85.75 116 LEU A CA 1
ATOM 909 C C . LEU A 1 116 ? 12.748 2.919 -40.325 1.00 85.75 116 LEU A C 1
ATOM 911 O O . LEU A 1 116 ? 11.993 3.835 -40.627 1.00 85.75 116 LEU A O 1
ATOM 915 N N . LYS A 1 117 ? 13.973 2.824 -40.861 1.00 69.62 117 LYS A N 1
ATOM 916 C CA . LYS A 1 117 ? 14.682 3.866 -41.648 1.00 69.62 117 LYS A CA 1
ATOM 917 C C . LYS A 1 117 ? 14.016 4.398 -42.941 1.00 69.62 117 LYS A C 1
ATOM 919 O O . LYS A 1 117 ? 14.650 5.175 -43.646 1.00 69.62 117 LYS A O 1
ATOM 924 N N . ASN A 1 118 ? 12.773 4.039 -43.263 1.00 75.12 118 ASN A N 1
ATOM 925 C CA . ASN A 1 118 ? 12.050 4.551 -44.433 1.00 75.12 118 ASN A CA 1
ATOM 926 C C . ASN A 1 118 ? 10.865 5.445 -44.018 1.00 75.12 118 ASN A C 1
ATOM 928 O O . ASN A 1 118 ? 10.108 5.077 -43.122 1.00 75.12 118 ASN A O 1
ATOM 932 N N . ASP A 1 119 ? 10.618 6.534 -44.760 1.00 66.62 119 ASP A N 1
ATOM 933 C CA . ASP A 1 119 ? 9.541 7.527 -44.520 1.00 66.62 119 ASP A CA 1
ATOM 934 C C . ASP A 1 119 ? 8.114 6.945 -44.419 1.00 66.62 119 ASP A C 1
ATOM 936 O O . ASP A 1 119 ? 7.187 7.613 -43.970 1.00 66.62 119 ASP A O 1
ATOM 940 N N . LYS A 1 120 ? 7.910 5.676 -44.790 1.00 77.75 120 LYS A N 1
ATOM 941 C CA . LYS A 1 120 ? 6.625 4.969 -44.665 1.00 77.75 120 LYS A CA 1
ATOM 942 C C . LYS A 1 120 ? 6.263 4.561 -43.228 1.00 77.75 120 LYS A C 1
ATOM 944 O O . LYS A 1 120 ? 5.183 4.012 -43.030 1.00 77.75 120 LYS A O 1
ATOM 949 N N . HIS A 1 121 ? 7.133 4.803 -42.244 1.00 83.44 121 HIS A N 1
ATOM 950 C CA . HIS A 1 121 ? 6.965 4.333 -40.862 1.00 83.44 121 HIS A CA 1
ATOM 951 C C . HIS A 1 121 ? 6.810 5.452 -39.818 1.00 83.44 121 HIS A C 1
ATOM 953 O O . HIS A 1 121 ? 6.943 5.186 -38.624 1.00 83.44 121 HIS A O 1
ATOM 959 N N . ILE A 1 122 ? 6.499 6.687 -40.233 1.00 84.75 122 ILE A N 1
ATOM 960 C CA . ILE A 1 122 ? 6.346 7.840 -39.322 1.00 84.75 122 ILE A CA 1
ATOM 961 C C . ILE A 1 122 ? 5.368 7.535 -38.174 1.00 84.75 122 ILE A C 1
ATOM 963 O O . ILE A 1 122 ? 5.701 7.777 -37.016 1.00 84.75 122 ILE A O 1
ATOM 967 N N . ASP A 1 123 ? 4.221 6.914 -38.460 1.00 88.81 123 ASP A N 1
ATOM 968 C CA . ASP A 1 123 ? 3.231 6.558 -37.431 1.00 88.81 123 ASP A CA 1
ATOM 969 C C . ASP A 1 123 ? 3.789 5.578 -36.385 1.00 88.81 123 ASP A C 1
ATOM 971 O O . ASP A 1 123 ? 3.483 5.676 -35.198 1.00 88.81 123 ASP A O 1
ATOM 975 N N . GLN A 1 124 ? 4.647 4.643 -36.803 1.00 88.50 124 GLN A N 1
ATOM 976 C CA . GLN A 1 124 ? 5.279 3.680 -35.896 1.00 88.50 124 GLN A CA 1
ATOM 977 C C . GLN A 1 124 ? 6.330 4.353 -35.013 1.00 88.50 124 GLN A C 1
ATOM 979 O O . GLN A 1 124 ? 6.426 4.033 -33.830 1.00 88.50 124 GLN A O 1
ATOM 984 N N . VAL A 1 125 ? 7.078 5.310 -35.567 1.00 88.62 125 VAL A N 1
ATOM 985 C CA . VAL A 1 125 ? 8.027 6.130 -34.805 1.00 88.62 125 VAL A CA 1
ATOM 986 C C . VAL A 1 125 ? 7.288 6.955 -33.753 1.00 88.62 125 VAL A C 1
ATOM 988 O O . VAL A 1 125 ? 7.656 6.901 -32.582 1.00 88.62 125 VAL A O 1
ATOM 991 N N . ILE A 1 126 ? 6.211 7.650 -34.136 1.00 89.88 126 ILE A N 1
ATOM 992 C CA . ILE A 1 126 ? 5.366 8.413 -33.203 1.00 89.88 126 ILE A CA 1
ATOM 993 C C . ILE A 1 126 ? 4.830 7.500 -32.095 1.00 89.88 126 ILE A C 1
ATOM 995 O O . ILE A 1 126 ? 4.904 7.849 -30.920 1.00 89.88 126 ILE A O 1
ATOM 999 N N . ASN A 1 127 ? 4.353 6.303 -32.444 1.00 92.25 127 ASN A N 1
ATOM 1000 C CA . ASN A 1 127 ? 3.832 5.358 -31.462 1.00 92.25 127 ASN A CA 1
ATOM 1001 C C . ASN A 1 127 ? 4.892 4.898 -30.443 1.00 92.25 127 ASN A C 1
ATOM 1003 O O . ASN A 1 127 ? 4.578 4.752 -29.266 1.00 92.25 127 ASN A O 1
ATOM 1007 N N . ILE A 1 128 ? 6.150 4.706 -30.859 1.00 90.62 128 ILE A N 1
ATOM 1008 C CA . ILE A 1 128 ? 7.251 4.364 -29.940 1.00 90.62 128 ILE A CA 1
ATOM 1009 C C . ILE A 1 128 ? 7.466 5.479 -28.908 1.00 90.62 128 ILE A C 1
ATOM 1011 O O . ILE A 1 128 ? 7.628 5.185 -27.724 1.00 90.62 128 ILE A O 1
ATOM 1015 N N . TYR A 1 129 ? 7.453 6.744 -29.338 1.00 91.81 129 TYR A N 1
ATOM 1016 C CA . TYR A 1 129 ? 7.602 7.881 -28.425 1.00 91.81 129 TYR A CA 1
ATOM 1017 C C . TYR A 1 129 ? 6.403 8.027 -27.488 1.00 91.81 129 TYR A C 1
ATOM 1019 O O . TYR A 1 129 ? 6.602 8.164 -26.284 1.00 91.81 129 TYR A O 1
ATOM 1027 N N . ASN A 1 130 ? 5.180 7.918 -28.014 1.00 94.19 130 ASN A N 1
ATOM 1028 C CA . ASN A 1 130 ? 3.965 7.978 -27.201 1.00 94.19 130 ASN A CA 1
ATOM 1029 C C . ASN A 1 130 ? 3.940 6.865 -26.146 1.00 94.19 130 ASN A C 1
ATOM 1031 O O . ASN A 1 130 ? 3.576 7.113 -25.002 1.00 94.19 130 ASN A O 1
ATOM 1035 N N . GLN A 1 131 ? 4.348 5.644 -26.506 1.00 93.56 131 GLN A N 1
ATOM 1036 C CA . GLN A 1 131 ? 4.403 4.538 -25.552 1.00 93.56 131 GLN A CA 1
ATOM 1037 C C . GLN A 1 131 ? 5.409 4.814 -24.431 1.00 93.56 131 GLN A C 1
ATOM 1039 O O . GLN A 1 131 ? 5.096 4.586 -23.268 1.00 93.56 131 GLN A O 1
ATOM 1044 N N . LEU A 1 132 ? 6.587 5.347 -24.767 1.00 94.00 132 LEU A N 1
ATOM 1045 C CA . LEU A 1 132 ? 7.600 5.693 -23.772 1.00 94.00 132 LEU A CA 1
ATOM 1046 C C . LEU A 1 132 ? 7.104 6.777 -22.803 1.00 94.00 132 LEU A C 1
ATOM 1048 O O . LEU A 1 132 ? 7.309 6.662 -21.599 1.00 94.00 132 LEU A O 1
ATOM 1052 N N . GLU A 1 133 ? 6.429 7.806 -23.320 1.00 95.19 133 GLU A N 1
ATOM 1053 C CA . GLU A 1 133 ? 5.832 8.866 -22.500 1.00 95.19 133 GLU A CA 1
ATOM 1054 C C . GLU A 1 133 ? 4.746 8.317 -21.561 1.00 95.19 133 GLU A C 1
ATOM 1056 O O . GLU A 1 133 ? 4.686 8.695 -20.388 1.00 95.19 133 GLU A O 1
ATOM 1061 N N . LEU A 1 134 ? 3.914 7.391 -22.049 1.00 96.75 134 LEU A N 1
ATOM 1062 C CA . LEU A 1 134 ? 2.896 6.728 -21.235 1.00 96.75 134 LEU A CA 1
ATOM 1063 C C . LEU A 1 134 ? 3.517 5.896 -20.109 1.00 96.75 134 LEU A C 1
ATOM 1065 O O . LEU A 1 134 ? 3.071 6.010 -18.967 1.00 96.75 134 LEU A O 1
ATOM 1069 N N . ASP A 1 135 ? 4.549 5.107 -20.407 1.00 96.69 135 ASP A N 1
ATOM 1070 C CA . ASP A 1 135 ? 5.226 4.281 -19.403 1.00 96.69 135 ASP A CA 1
ATOM 1071 C C . ASP A 1 135 ? 5.949 5.149 -18.359 1.00 96.69 135 ASP A C 1
ATOM 1073 O O . ASP A 1 135 ? 5.896 4.864 -17.162 1.00 96.69 135 ASP A O 1
ATOM 1077 N N . GLU A 1 136 ? 6.576 6.253 -18.786 1.00 96.62 136 GLU A N 1
ATOM 1078 C CA . GLU A 1 136 ? 7.211 7.213 -17.878 1.00 96.62 136 GLU A CA 1
ATOM 1079 C C . GLU A 1 136 ? 6.179 7.850 -16.933 1.00 96.62 136 GLU A C 1
ATOM 1081 O O . GLU A 1 136 ? 6.392 7.921 -15.718 1.00 96.62 136 GLU A O 1
ATOM 1086 N N . SER A 1 137 ? 5.037 8.276 -17.479 1.00 97.81 137 SER A N 1
ATOM 1087 C CA . SER A 1 137 ? 3.941 8.879 -16.717 1.00 97.81 137 SER A CA 1
ATOM 1088 C C . SER A 1 137 ? 3.315 7.897 -15.721 1.00 97.81 137 SER A C 1
ATOM 1090 O O . SER A 1 137 ? 3.057 8.255 -14.566 1.00 97.81 137 SER A O 1
ATOM 1092 N N . GLU A 1 138 ? 3.118 6.639 -16.128 1.00 98.00 138 GLU A N 1
ATOM 1093 C CA . GLU A 1 138 ? 2.601 5.575 -15.263 1.00 98.00 138 GLU A CA 1
ATOM 1094 C C . GLU A 1 138 ? 3.550 5.313 -14.084 1.00 98.00 138 GLU A C 1
ATOM 1096 O O . GLU A 1 138 ? 3.128 5.387 -12.923 1.00 98.00 138 GLU A O 1
ATOM 1101 N N . ALA A 1 139 ? 4.840 5.094 -14.357 1.00 98.06 139 ALA A N 1
ATOM 1102 C CA . ALA A 1 139 ? 5.844 4.856 -13.324 1.00 98.06 139 ALA A CA 1
ATOM 1103 C C . ALA A 1 139 ? 5.962 6.046 -12.358 1.00 98.06 139 ALA A C 1
ATOM 1105 O O . ALA A 1 139 ? 6.039 5.863 -11.137 1.00 98.06 139 ALA A O 1
ATOM 1106 N N . TRP A 1 140 ? 5.913 7.278 -12.875 1.00 97.88 140 TRP A N 1
ATOM 1107 C CA . TRP A 1 140 ? 5.924 8.485 -12.050 1.00 97.88 140 TRP A CA 1
ATOM 1108 C C . TRP A 1 140 ? 4.699 8.575 -11.133 1.00 97.88 140 TRP A C 1
ATOM 1110 O O . TRP A 1 140 ? 4.831 8.851 -9.937 1.00 97.88 140 TRP A O 1
ATOM 1120 N N . SER A 1 141 ? 3.507 8.315 -11.674 1.00 98.44 141 SER A N 1
ATOM 1121 C CA . SER A 1 141 ? 2.252 8.317 -10.917 1.00 98.44 141 SER A CA 1
ATOM 1122 C C . SER A 1 141 ? 2.280 7.294 -9.780 1.00 98.44 141 SER A C 1
ATOM 1124 O O . SER A 1 141 ? 1.947 7.613 -8.635 1.00 98.44 141 SER A O 1
ATOM 1126 N N . LEU A 1 142 ? 2.755 6.077 -10.055 1.00 98.62 142 LEU A N 1
ATOM 1127 C CA . LEU A 1 142 ? 2.885 5.018 -9.054 1.00 98.62 142 LEU A CA 1
ATOM 1128 C C . LEU A 1 142 ? 3.906 5.377 -7.967 1.00 98.62 142 LEU A C 1
ATOM 1130 O O . LEU A 1 142 ? 3.601 5.238 -6.782 1.00 98.62 142 LEU A O 1
ATOM 1134 N N . LYS A 1 143 ? 5.064 5.941 -8.339 1.00 98.25 143 LYS A N 1
ATOM 1135 C CA . LYS A 1 143 ? 6.048 6.472 -7.379 1.00 98.25 143 LYS A CA 1
ATOM 1136 C C . LYS A 1 143 ? 5.430 7.536 -6.469 1.00 98.25 143 LYS A C 1
ATOM 1138 O O . LYS A 1 143 ? 5.604 7.486 -5.252 1.00 98.25 143 LYS A O 1
ATOM 1143 N N . ALA A 1 144 ? 4.675 8.478 -7.036 1.00 98.19 144 ALA A N 1
ATOM 1144 C CA . ALA A 1 144 ? 3.993 9.516 -6.267 1.00 98.19 144 ALA A CA 1
ATOM 1145 C C . ALA A 1 144 ? 2.957 8.922 -5.299 1.00 98.19 144 ALA A C 1
ATOM 1147 O O . ALA A 1 144 ? 2.888 9.336 -4.142 1.00 98.19 144 ALA A O 1
ATOM 1148 N N . ARG A 1 145 ? 2.195 7.910 -5.731 1.00 98.44 145 ARG A N 1
ATOM 1149 C CA . ARG A 1 145 ? 1.251 7.195 -4.858 1.00 98.44 145 ARG A CA 1
ATOM 1150 C C . ARG A 1 145 ? 1.957 6.483 -3.710 1.00 98.44 145 ARG A C 1
ATOM 1152 O O . ARG A 1 145 ? 1.487 6.582 -2.581 1.00 98.44 145 ARG A O 1
ATOM 1159 N N . ILE A 1 146 ? 3.082 5.813 -3.967 1.00 98.38 146 ILE A N 1
ATOM 1160 C CA . ILE A 1 146 ? 3.885 5.183 -2.908 1.00 98.38 146 ILE A CA 1
ATOM 1161 C C . ILE A 1 146 ? 4.357 6.243 -1.910 1.00 98.38 146 ILE A C 1
ATOM 1163 O O . ILE A 1 146 ? 4.156 6.076 -0.712 1.00 98.38 146 ILE A O 1
ATOM 1167 N N . ASN A 1 147 ? 4.890 7.370 -2.387 1.00 97.19 147 ASN A N 1
ATOM 1168 C CA . ASN A 1 147 ? 5.317 8.473 -1.525 1.00 97.19 147 ASN A CA 1
ATOM 1169 C C . ASN A 1 147 ? 4.176 8.983 -0.618 1.00 97.19 147 ASN A C 1
ATOM 1171 O O . ASN A 1 147 ? 4.377 9.192 0.572 1.00 97.19 147 ASN A O 1
ATOM 1175 N N . LEU A 1 148 ? 2.955 9.104 -1.151 1.00 97.31 148 LEU A N 1
ATOM 1176 C CA . LEU A 1 148 ? 1.773 9.510 -0.378 1.00 97.31 148 LEU A CA 1
ATOM 1177 C C . LEU A 1 148 ? 1.282 8.444 0.616 1.00 97.31 148 LEU A C 1
ATOM 1179 O O . LEU A 1 148 ? 0.602 8.783 1.584 1.00 97.31 148 LEU A O 1
ATOM 1183 N N . HIS A 1 149 ? 1.594 7.167 0.386 1.00 94.62 149 HIS A N 1
ATOM 1184 C CA . HIS A 1 149 ? 1.277 6.090 1.322 1.00 94.62 149 HIS A CA 1
ATOM 1185 C C . HIS A 1 149 ? 2.237 6.037 2.512 1.00 94.62 149 HIS A C 1
ATOM 1187 O O . HIS A 1 149 ? 1.841 5.570 3.582 1.00 94.62 149 HIS A O 1
ATOM 1193 N N . LEU A 1 150 ? 3.486 6.456 2.323 1.00 96.06 150 LEU A N 1
ATOM 1194 C CA . LEU A 1 150 ? 4.551 6.291 3.302 1.00 96.06 150 LEU A CA 1
ATOM 1195 C C . LEU A 1 150 ? 4.580 7.421 4.335 1.00 96.06 150 LEU A C 1
ATOM 1197 O O . LEU A 1 150 ? 4.178 8.555 4.083 1.00 96.06 150 LEU A O 1
ATOM 1201 N N . ASN A 1 151 ? 5.096 7.107 5.524 1.00 93.06 151 ASN A N 1
ATOM 1202 C CA . ASN A 1 151 ? 5.305 8.100 6.569 1.00 93.06 151 ASN A CA 1
ATOM 1203 C C . ASN A 1 151 ? 6.665 8.789 6.355 1.00 93.06 151 ASN A C 1
ATOM 1205 O O . ASN A 1 151 ? 7.700 8.140 6.523 1.00 93.06 151 ASN A O 1
ATOM 1209 N N . PRO A 1 152 ? 6.710 10.104 6.073 1.00 92.94 152 PRO A N 1
ATOM 1210 C CA . PRO A 1 152 ? 7.961 10.800 5.770 1.00 92.94 152 PRO A CA 1
ATOM 1211 C C . PRO A 1 152 ? 8.922 10.879 6.962 1.00 92.94 152 PRO A C 1
ATOM 1213 O O . PRO A 1 152 ? 10.080 11.252 6.790 1.00 92.94 152 PRO A O 1
ATOM 1216 N N . ASN A 1 153 ? 8.473 10.550 8.176 1.00 94.62 153 ASN A N 1
ATOM 1217 C CA . ASN A 1 153 ? 9.311 10.583 9.372 1.00 94.62 153 ASN A CA 1
ATOM 1218 C C . ASN A 1 153 ? 10.070 9.271 9.622 1.00 94.62 153 ASN A C 1
ATOM 1220 O O . ASN A 1 153 ? 11.000 9.262 10.425 1.00 94.62 153 ASN A O 1
ATOM 1224 N N . GLU A 1 154 ? 9.713 8.182 8.939 1.00 94.75 154 GLU A N 1
ATOM 1225 C CA . GLU A 1 154 ? 10.362 6.880 9.107 1.00 94.75 154 GLU A CA 1
ATOM 1226 C C . GLU A 1 154 ? 11.573 6.747 8.173 1.00 94.75 154 GLU A C 1
ATOM 1228 O O . GLU A 1 154 ? 11.503 7.093 6.994 1.00 94.75 154 GLU A O 1
ATOM 1233 N N . ASN A 1 155 ? 12.698 6.242 8.690 1.00 97.00 155 ASN A N 1
ATOM 1234 C CA . ASN A 1 155 ? 13.931 6.116 7.903 1.00 97.00 155 ASN A CA 1
ATOM 1235 C C . ASN A 1 155 ? 13.774 5.133 6.737 1.00 97.00 155 ASN A C 1
ATOM 1237 O O . ASN A 1 155 ? 14.136 5.485 5.619 1.00 97.00 155 ASN A O 1
ATOM 1241 N N . ASP A 1 156 ? 13.154 3.973 6.967 1.00 96.31 156 ASP A N 1
ATOM 1242 C CA . ASP A 1 156 ? 12.901 2.978 5.916 1.00 96.31 156 ASP A CA 1
ATOM 1243 C C . ASP A 1 156 ? 12.040 3.559 4.784 1.00 96.31 156 ASP A C 1
ATOM 1245 O O . ASP A 1 156 ? 12.287 3.295 3.610 1.00 96.31 156 ASP A O 1
ATOM 1249 N N . SER A 1 157 ? 11.062 4.406 5.127 1.00 97.25 157 SER A N 1
ATOM 1250 C CA . SER A 1 157 ? 10.222 5.106 4.149 1.00 97.25 157 SER A CA 1
ATOM 1251 C C . SER A 1 157 ? 11.042 6.072 3.288 1.00 97.25 157 SER A C 1
ATOM 1253 O O . SER A 1 157 ? 10.885 6.095 2.068 1.00 97.25 157 SER A O 1
ATOM 1255 N N . LYS A 1 158 ? 11.952 6.844 3.898 1.00 97.88 158 LYS A N 1
ATOM 1256 C CA . LYS A 1 158 ? 12.854 7.750 3.165 1.00 97.88 158 LYS A CA 1
ATOM 1257 C C . LYS A 1 158 ? 13.805 6.984 2.252 1.00 97.88 158 LYS A C 1
ATOM 1259 O O . LYS A 1 158 ? 14.013 7.396 1.114 1.00 97.88 158 LYS A O 1
ATOM 1264 N N . GLU A 1 159 ? 14.374 5.886 2.746 1.00 98.06 159 GLU A N 1
ATOM 1265 C CA . GLU A 1 159 ? 15.286 5.049 1.965 1.00 98.06 159 GLU A CA 1
ATOM 1266 C C . GLU A 1 159 ? 14.562 4.407 0.779 1.00 98.06 159 GLU A C 1
ATOM 1268 O O . GLU A 1 159 ? 15.092 4.411 -0.330 1.00 98.06 159 GLU A O 1
ATOM 1273 N N . LEU A 1 160 ? 13.324 3.940 0.979 1.00 98.31 160 LEU A N 1
ATOM 1274 C CA . LEU A 1 160 ? 12.499 3.407 -0.101 1.00 98.31 160 LEU A CA 1
ATOM 1275 C C . LEU A 1 160 ? 12.235 4.468 -1.173 1.00 98.31 160 LEU A C 1
ATOM 1277 O O . LEU A 1 160 ? 12.429 4.193 -2.350 1.00 98.31 160 LEU A O 1
ATOM 1281 N N . ILE A 1 161 ? 11.847 5.688 -0.792 1.00 97.94 161 ILE A N 1
ATOM 1282 C CA . ILE A 1 161 ? 11.603 6.779 -1.752 1.00 97.94 161 ILE A CA 1
ATOM 1283 C C . ILE A 1 161 ? 12.865 7.114 -2.553 1.00 97.94 161 ILE A C 1
ATOM 1285 O O . ILE A 1 161 ? 12.785 7.298 -3.768 1.00 97.94 161 ILE A O 1
ATOM 1289 N N . LEU A 1 162 ? 14.023 7.175 -1.890 1.00 97.62 162 LEU A N 1
ATOM 1290 C CA . LEU A 1 162 ? 15.298 7.424 -2.558 1.00 97.62 162 LEU A CA 1
ATOM 1291 C C . LEU A 1 162 ? 15.624 6.318 -3.568 1.00 97.62 162 LEU A C 1
ATOM 1293 O O . LEU A 1 162 ? 16.064 6.614 -4.676 1.00 97.62 162 LEU A O 1
ATOM 1297 N N . GLU A 1 163 ? 15.383 5.058 -3.208 1.00 98.12 163 GLU A N 1
ATOM 1298 C CA . GLU A 1 163 ? 15.650 3.932 -4.099 1.00 98.12 163 GLU A CA 1
ATOM 1299 C C . GLU A 1 163 ? 14.681 3.883 -5.289 1.00 98.12 163 GLU A C 1
ATOM 1301 O O . GLU A 1 163 ? 15.108 3.624 -6.409 1.00 98.12 163 GLU A O 1
ATOM 1306 N N . LEU A 1 164 ? 13.400 4.214 -5.086 1.00 98.06 164 LEU A N 1
ATOM 1307 C CA . LEU A 1 164 ? 12.429 4.368 -6.178 1.00 98.06 164 LEU A CA 1
ATOM 1308 C C . LEU A 1 164 ? 12.862 5.472 -7.156 1.00 98.06 164 LEU A C 1
ATOM 1310 O O . LEU A 1 164 ? 12.731 5.329 -8.368 1.00 98.06 164 LEU A O 1
ATOM 1314 N N . GLU A 1 165 ? 13.387 6.588 -6.648 1.00 97.31 165 GLU A N 1
ATOM 1315 C CA . GLU A 1 165 ? 13.930 7.654 -7.494 1.00 97.31 165 GLU A CA 1
ATOM 1316 C C . GLU A 1 165 ? 15.163 7.182 -8.273 1.00 97.31 165 GLU A C 1
ATOM 1318 O O . GLU A 1 165 ? 15.277 7.443 -9.470 1.00 97.31 165 GLU A O 1
ATOM 1323 N N . ASN A 1 166 ? 16.070 6.460 -7.615 1.00 95.62 166 ASN A N 1
ATOM 1324 C CA . ASN A 1 166 ? 17.256 5.899 -8.251 1.00 95.62 166 ASN A CA 1
ATOM 1325 C C . ASN A 1 166 ? 16.879 4.952 -9.400 1.00 95.62 166 ASN A C 1
ATOM 1327 O O . ASN A 1 166 ? 17.299 5.167 -10.537 1.00 95.62 166 ASN A O 1
ATOM 1331 N N . LEU A 1 167 ? 16.004 3.977 -9.133 1.00 96.25 167 LEU A N 1
ATOM 1332 C CA . LEU A 1 167 ? 15.540 3.025 -10.139 1.00 96.25 167 LEU A CA 1
ATOM 1333 C C . LEU A 1 167 ? 14.854 3.719 -11.320 1.00 96.25 167 LEU A C 1
ATOM 1335 O O . LEU A 1 167 ? 15.080 3.354 -12.472 1.00 96.25 167 LEU A O 1
ATOM 1339 N N . PHE A 1 168 ? 14.048 4.748 -11.044 1.00 96.81 168 PHE A N 1
ATOM 1340 C CA . PHE A 1 168 ? 13.398 5.535 -12.089 1.00 96.81 168 PHE A CA 1
ATOM 1341 C C . PHE A 1 168 ? 14.414 6.198 -13.026 1.00 96.81 168 PHE A C 1
ATOM 1343 O O . PHE A 1 168 ? 14.269 6.145 -14.248 1.00 96.81 168 PHE A O 1
ATOM 1350 N N . ASN A 1 169 ? 15.468 6.787 -12.462 1.00 94.62 169 ASN A N 1
ATOM 1351 C CA . ASN A 1 169 ? 16.522 7.428 -13.241 1.00 94.62 169 ASN A CA 1
ATOM 1352 C C . ASN A 1 169 ? 17.365 6.413 -14.029 1.00 94.62 169 ASN A C 1
ATOM 1354 O O . ASN A 1 169 ? 17.734 6.702 -15.168 1.00 94.62 169 ASN A O 1
ATOM 1358 N N . ILE A 1 170 ? 17.610 5.221 -13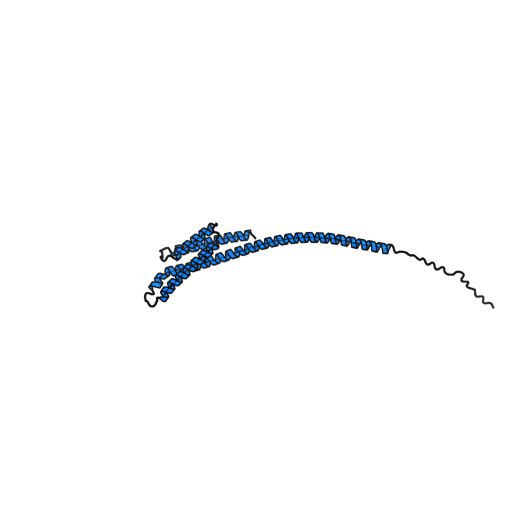.473 1.00 93.12 170 ILE A N 1
ATOM 1359 C CA . ILE A 1 170 ? 18.268 4.113 -14.184 1.00 93.12 170 ILE A CA 1
ATOM 1360 C C . ILE A 1 170 ? 17.423 3.684 -15.392 1.00 93.12 170 ILE A C 1
ATOM 1362 O O . ILE A 1 170 ? 17.936 3.647 -16.506 1.00 93.12 170 ILE A O 1
ATOM 1366 N N . ALA A 1 171 ? 16.123 3.439 -15.202 1.00 93.56 171 ALA A N 1
ATOM 1367 C CA . ALA A 1 171 ? 15.215 2.977 -16.259 1.00 93.56 171 ALA A CA 1
ATOM 1368 C C . ALA A 1 171 ? 15.021 3.991 -17.401 1.00 93.56 171 ALA A C 1
ATOM 1370 O O . ALA A 1 171 ? 14.749 3.624 -18.546 1.00 93.56 171 ALA A O 1
ATOM 1371 N N . LYS A 1 172 ? 15.138 5.286 -17.089 1.00 92.31 172 LYS A N 1
ATOM 1372 C CA . LYS A 1 172 ? 15.045 6.380 -18.064 1.00 92.31 172 LYS A CA 1
ATOM 1373 C C . LYS A 1 172 ? 16.341 6.588 -18.855 1.00 92.31 172 LYS A C 1
ATOM 1375 O O . LYS A 1 172 ? 16.318 7.215 -19.916 1.00 92.31 172 LYS A O 1
ATOM 1380 N N . ASN A 1 173 ? 17.470 6.096 -18.354 1.00 88.38 173 ASN A N 1
ATOM 1381 C CA . ASN A 1 173 ? 18.755 6.246 -19.018 1.00 88.38 173 ASN A CA 1
ATOM 1382 C C . ASN A 1 173 ? 18.840 5.308 -20.233 1.00 88.38 173 ASN A C 1
ATOM 1384 O O . ASN A 1 173 ? 18.682 4.095 -20.119 1.00 88.38 173 ASN A O 1
ATOM 1388 N N . ASP A 1 174 ? 19.101 5.874 -21.412 1.00 79.00 174 ASP A N 1
ATOM 1389 C CA . ASP A 1 174 ? 19.218 5.120 -22.663 1.00 79.00 174 ASP A CA 1
ATOM 1390 C C . ASP A 1 174 ? 20.581 4.450 -22.850 1.00 79.00 174 ASP A C 1
ATOM 1392 O O . ASP A 1 174 ? 20.742 3.588 -23.717 1.00 79.00 174 ASP A O 1
ATOM 1396 N N . LYS A 1 175 ? 21.559 4.790 -22.008 1.00 72.00 175 LYS A N 1
ATOM 1397 C CA . LYS A 1 175 ? 22.876 4.168 -22.036 1.00 72.00 175 LYS A CA 1
ATOM 1398 C C . LYS A 1 175 ? 22.817 2.803 -21.371 1.00 72.00 175 LYS A C 1
ATOM 1400 O O . LYS A 1 175 ? 22.729 2.684 -20.150 1.00 72.00 175 LYS A O 1
ATOM 1405 N N . VAL A 1 176 ? 22.969 1.762 -22.184 1.00 62.22 176 VAL A N 1
ATOM 1406 C CA . VAL A 1 176 ? 23.331 0.429 -21.699 1.00 62.22 176 VAL A CA 1
ATOM 1407 C C . VAL A 1 176 ? 24.776 0.504 -21.197 1.00 62.22 176 VAL A C 1
ATOM 1409 O O . VAL A 1 176 ? 25.724 0.316 -21.954 1.00 62.22 176 VAL A O 1
ATOM 1412 N N . HIS A 1 177 ? 24.964 0.867 -19.929 1.00 58.00 177 HIS A N 1
ATOM 1413 C CA . HIS A 1 177 ? 26.253 0.689 -19.265 1.00 58.00 177 HIS A CA 1
ATOM 1414 C C . HIS A 1 177 ? 26.579 -0.813 -19.212 1.00 58.00 177 HIS A C 1
ATOM 1416 O O . HIS A 1 177 ? 25.659 -1.616 -19.062 1.00 58.00 177 HIS A O 1
ATOM 1422 N N . GLU A 1 178 ? 27.862 -1.197 -19.283 1.00 56.38 178 GLU A N 1
ATOM 1423 C CA . GLU A 1 178 ? 28.293 -2.608 -19.162 1.00 56.38 178 GLU A CA 1
ATOM 1424 C C . GLU A 1 178 ? 27.714 -3.297 -17.909 1.00 56.38 178 GLU A C 1
ATOM 1426 O O . GLU A 1 178 ? 27.424 -4.487 -17.965 1.00 56.38 178 GLU A O 1
ATOM 1431 N N . ASN A 1 179 ? 27.436 -2.530 -16.841 1.00 60.28 179 ASN A N 1
ATOM 1432 C CA . ASN A 1 179 ? 26.825 -3.000 -15.588 1.00 60.28 179 ASN A CA 1
ATOM 1433 C C . ASN A 1 179 ? 25.397 -2.461 -15.340 1.00 60.28 179 ASN A C 1
ATOM 1435 O O . ASN A 1 179 ? 24.812 -2.721 -14.294 1.00 60.28 179 ASN A O 1
ATOM 1439 N N . GLY A 1 180 ? 24.810 -1.690 -16.264 1.00 61.75 180 GLY A N 1
ATOM 1440 C CA . GLY A 1 180 ? 23.537 -0.985 -16.024 1.00 61.75 180 GLY A CA 1
ATOM 1441 C C . GLY A 1 180 ? 22.323 -1.911 -15.899 1.00 61.75 180 GLY A C 1
ATOM 1442 O O . GLY A 1 180 ? 21.255 -1.499 -15.451 1.00 61.75 180 GLY A O 1
ATOM 1443 N N . HIS A 1 181 ? 22.472 -3.170 -16.310 1.00 72.75 181 HIS A N 1
ATOM 1444 C CA . HIS A 1 181 ? 21.472 -4.199 -16.064 1.00 72.75 181 HIS A CA 1
ATOM 1445 C C . HIS A 1 181 ? 21.544 -4.696 -14.612 1.00 72.75 181 HIS A C 1
ATOM 1447 O O . HIS A 1 181 ? 20.501 -4.845 -13.989 1.00 72.75 181 HIS A O 1
ATOM 1453 N N . ASP A 1 182 ? 22.742 -4.864 -14.048 1.00 84.81 182 ASP A N 1
ATOM 1454 C CA . ASP A 1 182 ? 22.926 -5.340 -12.672 1.00 84.81 182 ASP A CA 1
ATOM 1455 C C . ASP A 1 182 ? 22.463 -4.287 -11.655 1.00 84.81 182 ASP A C 1
ATOM 1457 O O . ASP A 1 182 ? 21.685 -4.605 -10.760 1.00 84.81 182 ASP A O 1
ATOM 1461 N N . GLU A 1 183 ? 22.808 -3.010 -11.866 1.00 89.56 183 GLU A N 1
ATOM 1462 C CA . GLU A 1 183 ? 22.353 -1.900 -11.007 1.00 89.56 183 GLU A CA 1
ATOM 1463 C C . GLU A 1 183 ? 20.819 -1.788 -10.942 1.00 89.56 183 GLU A C 1
ATOM 1465 O O . GLU A 1 183 ? 20.249 -1.477 -9.892 1.00 89.56 183 GLU A O 1
ATOM 1470 N N . PHE A 1 184 ? 20.134 -2.071 -12.055 1.00 92.00 184 PHE A N 1
ATOM 1471 C CA . PHE A 1 184 ? 18.673 -2.080 -12.119 1.00 92.00 184 PHE A CA 1
ATOM 1472 C C . PHE A 1 184 ? 18.075 -3.195 -11.246 1.00 92.00 184 PHE A C 1
ATOM 1474 O O . PHE A 1 184 ? 17.143 -2.949 -10.475 1.00 92.00 184 PHE A O 1
ATOM 1481 N N . TRP A 1 185 ? 18.616 -4.415 -11.333 1.00 92.81 185 TRP A N 1
ATOM 1482 C CA . TRP A 1 185 ? 18.136 -5.549 -10.537 1.00 92.81 185 TRP A CA 1
ATOM 1483 C C . TRP A 1 185 ? 18.489 -5.418 -9.054 1.00 92.81 185 TRP A C 1
ATOM 1485 O O . TRP A 1 185 ? 17.643 -5.720 -8.212 1.00 92.81 185 TRP A O 1
ATOM 1495 N N . ASP A 1 186 ? 19.669 -4.892 -8.730 1.00 94.44 186 ASP A N 1
ATOM 1496 C CA . ASP A 1 186 ? 20.078 -4.612 -7.350 1.00 94.44 186 ASP A CA 1
ATOM 1497 C C . ASP A 1 186 ? 19.140 -3.593 -6.685 1.00 94.44 186 ASP A C 1
ATOM 1499 O O . ASP A 1 186 ? 18.710 -3.760 -5.537 1.00 94.44 186 ASP A O 1
ATOM 1503 N N . SER A 1 187 ? 18.779 -2.539 -7.422 1.00 95.44 187 SER A N 1
ATOM 1504 C CA . SER A 1 187 ? 17.846 -1.514 -6.957 1.00 95.44 187 SER A CA 1
ATOM 1505 C C . SER A 1 187 ? 16.428 -2.077 -6.769 1.00 95.44 187 SER A C 1
ATOM 1507 O O . SER A 1 187 ? 15.793 -1.826 -5.738 1.00 95.44 187 SER A O 1
ATOM 1509 N N . LEU A 1 188 ? 15.958 -2.936 -7.685 1.00 95.94 188 LEU A N 1
ATOM 1510 C CA . LEU A 1 188 ? 14.697 -3.673 -7.531 1.00 95.94 188 LEU A CA 1
ATOM 1511 C C . LEU A 1 188 ? 14.682 -4.552 -6.273 1.00 95.94 188 LEU A C 1
ATOM 1513 O O . LEU A 1 188 ? 13.746 -4.466 -5.473 1.00 95.94 188 LEU A O 1
ATOM 1517 N N . GLU A 1 189 ? 15.721 -5.362 -6.054 1.00 96.75 189 GLU A N 1
ATOM 1518 C CA . GLU A 1 189 ? 15.810 -6.222 -4.870 1.00 96.75 189 GLU A CA 1
ATOM 1519 C C . GLU A 1 189 ? 15.805 -5.384 -3.581 1.00 96.75 189 GLU A C 1
ATOM 1521 O O . GLU A 1 189 ? 15.155 -5.731 -2.583 1.00 96.75 189 GLU A O 1
ATOM 1526 N N . LYS A 1 190 ? 16.489 -4.236 -3.599 1.00 97.81 190 LYS A N 1
ATOM 1527 C CA . LYS A 1 190 ? 16.505 -3.302 -2.474 1.00 97.81 190 LYS A CA 1
ATOM 1528 C C . LYS A 1 190 ? 15.124 -2.698 -2.204 1.00 97.81 190 LYS A C 1
ATOM 1530 O O . LYS A 1 190 ? 14.722 -2.665 -1.038 1.00 97.81 190 LYS A O 1
ATOM 1535 N N . ILE A 1 191 ? 14.371 -2.299 -3.232 1.00 98.19 191 ILE A N 1
ATOM 1536 C CA . ILE A 1 191 ? 12.978 -1.832 -3.100 1.00 98.19 191 ILE A CA 1
ATOM 1537 C C . ILE A 1 191 ? 12.097 -2.913 -2.472 1.00 98.19 191 ILE A C 1
ATOM 1539 O O . ILE A 1 191 ? 11.357 -2.636 -1.522 1.00 98.19 191 ILE A O 1
ATOM 1543 N N . GLU A 1 192 ? 12.194 -4.158 -2.941 1.00 97.88 192 GLU A N 1
ATOM 1544 C CA . GLU A 1 192 ? 11.431 -5.275 -2.378 1.00 97.88 192 GLU A CA 1
ATOM 1545 C C . GLU A 1 192 ? 11.792 -5.539 -0.916 1.00 97.88 192 GLU A C 1
ATOM 1547 O O . GLU A 1 192 ? 10.924 -5.838 -0.088 1.00 97.88 192 GLU A O 1
ATOM 1552 N N . ARG A 1 193 ? 13.081 -5.462 -0.575 1.00 98.31 193 ARG A N 1
ATOM 1553 C CA . ARG A 1 193 ? 13.563 -5.640 0.797 1.00 98.31 193 ARG A CA 1
ATOM 1554 C C . ARG A 1 193 ? 13.032 -4.541 1.716 1.00 98.31 193 ARG A C 1
ATOM 1556 O O . ARG A 1 193 ? 12.450 -4.867 2.747 1.00 98.31 193 ARG A O 1
ATOM 1563 N N . LEU A 1 194 ? 13.180 -3.272 1.337 1.00 98.12 194 LEU A N 1
ATOM 1564 C CA . LEU A 1 194 ? 12.698 -2.126 2.119 1.00 98.12 194 LEU A CA 1
ATOM 1565 C C . LEU A 1 194 ? 11.180 -2.169 2.298 1.00 98.12 194 LEU A C 1
ATOM 1567 O O . LEU A 1 194 ? 10.680 -2.027 3.413 1.00 98.12 194 LEU A O 1
ATOM 1571 N N . THR A 1 195 ? 10.448 -2.473 1.224 1.00 98.19 195 THR A N 1
ATOM 1572 C CA . THR A 1 195 ? 8.992 -2.639 1.278 1.00 98.19 195 THR A CA 1
ATOM 1573 C C . THR A 1 195 ? 8.607 -3.749 2.253 1.00 98.19 195 THR A C 1
ATOM 1575 O O . THR A 1 195 ? 7.754 -3.542 3.113 1.00 98.19 195 THR A O 1
ATOM 1578 N N . ARG A 1 196 ? 9.258 -4.921 2.196 1.00 97.69 196 ARG A N 1
ATOM 1579 C CA . ARG A 1 196 ? 9.004 -6.017 3.149 1.00 97.69 196 ARG A CA 1
ATOM 1580 C C . ARG A 1 196 ? 9.259 -5.601 4.597 1.00 97.69 196 ARG A C 1
ATOM 1582 O O . ARG A 1 196 ? 8.455 -5.960 5.456 1.00 97.69 196 ARG A O 1
ATOM 1589 N N . THR A 1 197 ? 10.324 -4.846 4.865 1.00 97.69 197 THR A N 1
ATOM 1590 C CA . THR A 1 197 ? 10.621 -4.324 6.207 1.00 97.69 197 THR A CA 1
ATOM 1591 C C . THR A 1 197 ? 9.505 -3.408 6.701 1.00 97.69 197 THR A C 1
ATOM 1593 O O . THR A 1 197 ? 8.956 -3.655 7.773 1.00 97.69 197 THR A O 1
ATOM 1596 N N . ILE A 1 198 ? 9.092 -2.425 5.895 1.00 97.38 198 ILE A N 1
ATOM 1597 C CA . ILE A 1 198 ? 8.007 -1.489 6.235 1.00 97.38 198 ILE A CA 1
ATOM 1598 C C . ILE A 1 198 ? 6.704 -2.246 6.519 1.00 97.38 198 ILE A C 1
ATOM 1600 O O . ILE A 1 198 ? 6.070 -2.044 7.557 1.00 97.38 198 ILE A O 1
ATOM 1604 N N . LEU A 1 199 ? 6.320 -3.169 5.631 1.00 96.81 199 LEU A N 1
ATOM 1605 C CA . LEU A 1 199 ? 5.097 -3.957 5.792 1.00 96.81 199 LEU A CA 1
ATOM 1606 C C . LEU A 1 199 ? 5.146 -4.851 7.038 1.00 96.81 199 LEU A C 1
ATOM 1608 O O . LEU A 1 199 ? 4.128 -5.012 7.710 1.00 96.81 199 LEU A O 1
ATOM 1612 N N . LYS A 1 200 ? 6.309 -5.430 7.361 1.00 96.44 200 LYS A N 1
ATOM 1613 C CA . LYS A 1 200 ? 6.485 -6.256 8.561 1.00 96.44 200 LYS A CA 1
ATOM 1614 C C . LYS A 1 200 ? 6.376 -5.420 9.836 1.00 96.44 200 LYS A C 1
ATOM 1616 O O . LYS A 1 200 ? 5.658 -5.826 10.746 1.00 96.44 200 LYS A O 1
ATOM 1621 N N . THR A 1 201 ? 7.019 -4.256 9.876 1.00 95.12 201 THR A N 1
ATOM 1622 C CA . THR A 1 201 ? 6.922 -3.314 10.999 1.00 95.12 201 THR A CA 1
ATOM 1623 C C . THR A 1 201 ? 5.471 -2.908 11.247 1.00 95.12 201 THR A C 1
ATOM 1625 O O . THR A 1 201 ? 5.002 -2.922 12.385 1.00 95.12 201 THR A O 1
ATOM 1628 N N . GLU A 1 202 ? 4.718 -2.606 10.188 1.00 93.31 202 GLU A N 1
ATOM 1629 C CA . GLU A 1 202 ? 3.312 -2.234 10.343 1.00 93.31 202 GLU A CA 1
ATOM 1630 C C . GLU A 1 202 ? 2.431 -3.416 10.767 1.00 93.31 202 GLU A C 1
ATOM 1632 O O . GLU A 1 202 ? 1.552 -3.262 11.614 1.00 93.31 202 GLU A O 1
ATOM 1637 N N . TRP A 1 203 ? 2.699 -4.613 10.247 1.00 93.38 203 TRP A N 1
ATOM 1638 C CA . TRP A 1 203 ? 2.016 -5.838 10.662 1.00 93.38 203 TRP A CA 1
ATOM 1639 C C . TRP A 1 203 ? 2.224 -6.153 12.148 1.00 93.38 203 TRP A C 1
ATOM 1641 O O . TRP A 1 203 ? 1.284 -6.534 12.846 1.00 93.38 203 TRP A O 1
ATOM 1651 N N . GLU A 1 204 ? 3.439 -5.959 12.662 1.00 93.56 204 GLU A N 1
ATOM 1652 C CA . GLU A 1 204 ? 3.731 -6.112 14.089 1.00 93.56 204 GLU A CA 1
ATOM 1653 C C . GLU A 1 204 ? 2.971 -5.080 14.935 1.00 93.56 204 GLU A C 1
ATOM 1655 O O . GLU A 1 204 ? 2.419 -5.434 15.976 1.00 93.56 204 GLU A O 1
ATOM 1660 N N . ARG A 1 205 ? 2.836 -3.833 14.461 1.00 89.81 205 ARG A N 1
ATOM 1661 C CA . ARG A 1 205 ? 2.011 -2.810 15.131 1.00 89.81 205 ARG A CA 1
ATOM 1662 C C . ARG A 1 205 ? 0.524 -3.176 15.166 1.00 89.81 205 ARG A C 1
ATOM 1664 O O . ARG A 1 205 ? -0.128 -2.868 16.157 1.00 89.81 205 ARG A O 1
ATOM 1671 N N . VAL A 1 206 ? -0.009 -3.820 14.122 1.00 88.06 206 VAL A N 1
ATOM 1672 C CA . VAL A 1 206 ? -1.396 -4.331 14.113 1.00 88.06 206 VAL A CA 1
ATOM 1673 C C . VAL A 1 206 ? -1.567 -5.418 15.173 1.00 88.06 206 VAL A C 1
ATOM 1675 O O . VAL A 1 206 ? -2.463 -5.324 16.002 1.00 88.06 206 VAL A O 1
ATOM 1678 N N . LYS A 1 207 ? -0.656 -6.396 15.216 1.00 85.50 207 LYS A N 1
ATOM 1679 C CA . LYS A 1 207 ? -0.712 -7.501 16.187 1.00 85.50 207 LYS A CA 1
ATOM 1680 C C . LYS A 1 207 ? -0.623 -7.063 17.644 1.00 85.50 207 LYS A C 1
ATOM 1682 O O . LYS A 1 207 ? -1.179 -7.729 18.500 1.00 85.50 207 LYS A O 1
ATOM 1687 N N . LEU A 1 208 ? 0.109 -5.988 17.935 1.00 80.12 208 LEU A N 1
ATOM 1688 C CA . LEU A 1 208 ? 0.209 -5.443 19.293 1.00 80.12 208 LEU A CA 1
ATOM 1689 C C . LEU A 1 208 ? -1.075 -4.730 19.750 1.00 8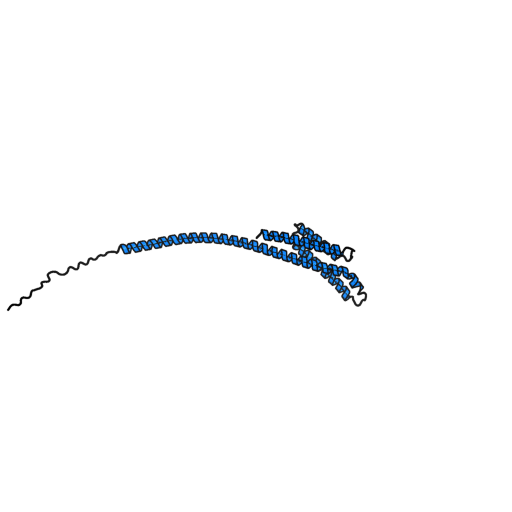0.12 208 LEU A C 1
ATOM 1691 O O . LEU A 1 208 ? -1.198 -4.411 20.932 1.00 80.12 208 LEU A O 1
ATOM 1695 N N . GLN A 1 209 ? -1.995 -4.422 18.830 1.00 67.00 209 GLN A N 1
ATOM 1696 C CA . GLN A 1 209 ? -3.267 -3.760 19.132 1.00 67.00 209 GLN A CA 1
ATOM 1697 C C . GLN A 1 209 ? -4.421 -4.744 19.363 1.00 67.00 209 GLN A C 1
ATOM 1699 O O . GLN A 1 209 ? -5.392 -4.362 20.031 1.00 67.00 209 GLN A O 1
ATOM 1704 N N . ASP A 1 210 ? -4.295 -5.980 18.875 1.00 53.59 210 ASP A N 1
ATOM 1705 C CA . ASP A 1 210 ? -5.197 -7.098 19.176 1.00 53.59 210 ASP A CA 1
ATOM 1706 C C . ASP A 1 210 ? -4.983 -7.591 20.617 1.00 53.59 210 ASP A C 1
ATOM 1708 O O . ASP A 1 210 ? -5.939 -7.439 21.422 1.00 53.59 210 ASP A O 1
#

Secondary structure (DSSP, 8-state):
-------------------------HHHHHHHHHHHHHHHHHHHHHHHHHHHHHHHHHHHHHHHHHHHHHHHHHHHHHHHHHHHHHHHHHHHHHHHHHHHHHHHHHHHHHHHHHTT-SGGGHHHHHHHHHHHHHHHHHHHHHHHHHHHHS-TTSHHHHHHHHHHHHHHHHHH-----TTHHHHHHHHHHHHHHHHHHHHHHHHHHHHTT-

pLDDT: mean 87.11, std 14.34, range [39.53, 98.62]

Foldseek 3Di:
DDDDDDDPPPPDDDPPPPPPPPVPVVVVVVVVVVVVVVVVVVVVVVVVVVVVVVVVVVVVVVVVVVVVVLVVVLVVVLVVLVVLLVVLVVLLVQLLVLLVVLLVLLQCVVVQVVVQPDPVCVVVNVVSVVVNVVSLVSNVVSLVVNLVSDDPVDPLSVVLNVLSVVLSVLSNDNDPDVCSVVSNVVSSVSNVVSSVVVSVVSVVVSVVSD

Radius of gyration: 50.65 Å; chains: 1; bounding box: 143×67×124 Å

Sequence (210 aa):
MSVLQADVLIKELPQINIIASSQTDWVAVGSILITGFVVIASTLMTIKNVNKTMQQQRELAEERNRLEIEKSKKEVIANNRQNWINSLRATVADYIASIQKLDSHTKTREAKLSSLKNDKHIDQVINIYNQLELDESEAWSLKARINLHLNPNENDSKELILELENLFNIAKNDKVHENGHDEFWD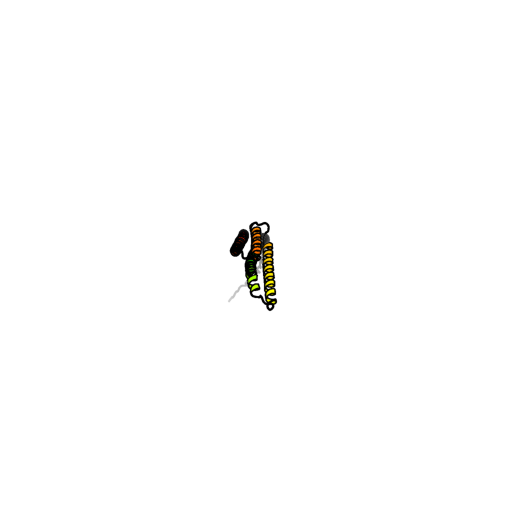SLEKIERLTRTILKTEWERVKLQD